Protein AF-L8JM20-F1 (afdb_monomer_lite)

Secondary structure (DSSP, 8-state):
---HHHHHHHHHHHHHHHHHHHHHHHTTT--TTT--GGGG-S-HHHHHHHHHHHHHHHTT-HHHHHHHHHHHHHHHHHHHHHHTTTTTHHHHHS-HHHHHHHHHHHHHHHTTT--TTHHHHHHHHHHHHHHHHHHHHHHHTT--HHHHHHHHTTPPPEEEEETTEEEE---------HHHHHHHHHHHHHHHT-

pLDDT: mean 71.0, std 16.73, range [40.88, 94.56]

Structure (mmCIF, N/CA/C/O backbone):
data_AF-L8JM20-F1
#
_entry.id   AF-L8JM20-F1
#
loop_
_atom_site.group_PDB
_atom_site.id
_atom_site.type_symbol
_atom_site.label_atom_id
_atom_site.label_alt_id
_atom_site.label_comp_id
_atom_site.label_asym_id
_atom_site.label_entity_id
_atom_site.label_seq_id
_atom_site.pdbx_PDB_ins_code
_atom_site.Cartn_x
_atom_site.Cartn_y
_atom_site.Cartn_z
_atom_site.occupancy
_atom_site.B_iso_or_equiv
_atom_site.auth_seq_id
_atom_site.auth_comp_id
_atom_site.auth_asym_id
_atom_site.auth_atom_id
_atom_site.pdbx_PDB_model_num
ATOM 1 N N . MET A 1 1 ? -41.710 -22.523 18.323 1.00 46.91 1 MET A N 1
ATOM 2 C CA . MET A 1 1 ? -40.733 -22.138 17.275 1.00 46.91 1 MET A CA 1
ATOM 3 C C . MET A 1 1 ? -40.436 -20.655 17.485 1.00 46.91 1 MET A C 1
ATOM 5 O O . MET A 1 1 ? -41.392 -19.966 17.792 1.00 46.91 1 MET A O 1
ATOM 9 N N . PHE A 1 2 ? -39.179 -20.203 17.373 1.00 48.25 2 PHE A N 1
ATOM 10 C CA . PHE A 1 2 ? -38.624 -18.876 17.755 1.00 48.25 2 PHE A CA 1
ATOM 11 C C . PHE A 1 2 ? -38.040 -18.773 19.183 1.00 48.25 2 PHE A C 1
ATOM 13 O O . PHE A 1 2 ? -38.709 -18.339 20.108 1.00 48.25 2 PHE A O 1
ATOM 20 N N . SER A 1 3 ? -36.757 -19.131 19.336 1.00 52.72 3 SER A N 1
ATOM 21 C CA . SER A 1 3 ? -35.898 -18.676 20.459 1.00 52.72 3 SER A CA 1
ATOM 22 C C . SER A 1 3 ? -34.433 -18.465 20.052 1.00 52.72 3 SER A C 1
ATOM 24 O O . SER A 1 3 ? -33.696 -17.751 20.708 1.00 52.72 3 SER A O 1
ATOM 26 N N . THR A 1 4 ? -33.984 -19.000 18.917 1.00 55.97 4 THR A N 1
ATOM 27 C CA . THR A 1 4 ? -32.555 -19.023 18.566 1.00 55.97 4 THR A CA 1
ATOM 28 C C . THR A 1 4 ? -31.945 -17.660 18.211 1.00 55.97 4 THR A C 1
ATOM 30 O O . THR A 1 4 ? -30.758 -17.453 18.432 1.00 55.97 4 THR A O 1
ATOM 33 N N . LYS A 1 5 ? -32.715 -16.697 17.680 1.00 52.41 5 LYS A N 1
ATOM 34 C CA . LYS A 1 5 ? -32.178 -15.367 17.303 1.00 52.41 5 LYS A CA 1
ATOM 35 C C . LYS A 1 5 ? -31.892 -14.458 18.504 1.00 52.41 5 LYS A C 1
ATOM 37 O O . LYS A 1 5 ? -30.944 -13.680 18.452 1.00 52.41 5 LYS A O 1
ATOM 42 N N . ILE A 1 6 ? -32.712 -14.547 19.552 1.00 58.69 6 ILE A N 1
ATOM 43 C CA . ILE A 1 6 ? -32.559 -13.746 20.776 1.00 58.69 6 ILE A CA 1
ATOM 44 C C . ILE A 1 6 ? -31.352 -14.261 21.571 1.00 58.69 6 ILE A C 1
ATOM 46 O O . ILE A 1 6 ? -30.537 -13.459 22.020 1.00 58.69 6 ILE A O 1
ATOM 50 N N . ASP A 1 7 ? -31.167 -15.583 21.617 1.00 67.56 7 ASP A N 1
ATOM 51 C CA . ASP A 1 7 ? -30.016 -16.212 22.272 1.00 67.56 7 ASP A CA 1
ATOM 52 C C . ASP A 1 7 ? -28.680 -15.848 21.603 1.00 67.56 7 ASP A C 1
ATOM 54 O O . ASP A 1 7 ? -27.704 -15.563 22.292 1.00 67.56 7 ASP A O 1
ATOM 58 N N . ILE A 1 8 ? -28.629 -15.767 20.265 1.00 69.25 8 ILE A N 1
ATOM 59 C CA . ILE A 1 8 ? -27.405 -15.368 19.544 1.00 69.25 8 ILE A CA 1
ATOM 60 C C . ILE A 1 8 ? -27.045 -13.904 19.826 1.00 69.25 8 ILE A C 1
ATOM 62 O O . ILE A 1 8 ? -25.878 -13.598 20.054 1.00 69.25 8 ILE A O 1
ATOM 66 N N . LEU A 1 9 ? -28.021 -12.991 19.834 1.00 70.12 9 LEU A N 1
ATOM 67 C CA . LEU A 1 9 ? -27.762 -11.577 20.132 1.00 70.12 9 LEU A CA 1
ATOM 68 C C . LEU A 1 9 ? -27.315 -11.375 21.585 1.00 70.12 9 LEU A C 1
ATOM 70 O O . LEU A 1 9 ? -26.388 -10.602 21.832 1.00 70.12 9 LEU A O 1
ATOM 74 N N . GLY A 1 10 ? -27.920 -12.107 22.525 1.00 75.00 10 GLY A N 1
ATOM 75 C CA . GLY A 1 10 ? -27.492 -12.129 23.924 1.00 75.00 10 GLY A CA 1
ATOM 76 C C . GLY A 1 10 ? -26.063 -12.648 24.084 1.00 75.00 10 GLY A C 1
ATOM 77 O O . GLY A 1 10 ? -25.256 -12.025 24.773 1.00 75.00 10 GLY A O 1
ATOM 78 N N . LEU A 1 11 ? -25.713 -13.724 23.373 1.00 73.38 11 LEU A N 1
ATOM 79 C CA . LEU A 1 11 ? -24.362 -14.284 23.363 1.00 73.38 11 LEU A CA 1
ATOM 80 C C . LEU A 1 11 ? -23.340 -13.305 22.764 1.00 73.38 11 LEU A C 1
ATOM 82 O O . LEU A 1 11 ? -22.291 -13.079 23.358 1.00 73.38 11 LEU A O 1
ATOM 86 N N . VAL A 1 12 ? -23.650 -12.681 21.623 1.00 75.25 12 VAL A N 1
ATOM 87 C CA . VAL A 1 12 ? -22.776 -11.681 20.981 1.00 75.25 12 VAL A CA 1
ATOM 88 C C . VAL A 1 12 ? -22.567 -10.477 21.897 1.00 75.25 12 VAL A C 1
ATOM 90 O O . VAL A 1 12 ? -21.439 -10.010 22.041 1.00 75.25 12 VAL A O 1
ATOM 93 N N . SER A 1 13 ? -23.623 -9.999 22.558 1.00 75.06 13 SER A N 1
ATOM 94 C CA . SER A 1 13 ? -23.518 -8.905 23.526 1.00 75.06 13 SER A CA 1
ATOM 95 C C . SER A 1 13 ? -22.688 -9.299 24.750 1.00 75.06 13 SER A C 1
ATOM 97 O O . SER A 1 13 ? -21.881 -8.497 25.217 1.00 75.06 13 SER A O 1
ATOM 99 N N . GLY A 1 14 ? -22.842 -10.529 25.249 1.00 76.12 14 GLY A N 1
ATOM 100 C CA . GLY A 1 14 ? -22.069 -11.059 26.374 1.00 76.12 14 GLY A CA 1
ATOM 101 C C . GLY A 1 14 ? -20.586 -11.231 26.046 1.00 76.12 14 GLY A C 1
ATOM 102 O O . GLY A 1 14 ? -19.735 -10.783 26.809 1.00 76.12 14 GLY A O 1
ATOM 103 N N . ILE A 1 15 ? -20.266 -11.795 24.877 1.00 76.56 15 ILE A N 1
ATOM 104 C CA . ILE A 1 15 ? -18.888 -11.938 24.381 1.00 76.56 15 ILE A CA 1
ATOM 105 C C . ILE A 1 15 ? -18.249 -10.563 24.180 1.00 76.56 15 ILE A C 1
ATOM 107 O O . ILE A 1 15 ? -17.107 -10.350 24.582 1.00 76.56 15 ILE A O 1
ATOM 111 N N . LYS A 1 16 ? -18.988 -9.611 23.599 1.00 76.62 16 LYS A N 1
ATOM 112 C CA . LYS A 1 16 ? -18.505 -8.243 23.392 1.00 76.62 16 LYS A CA 1
ATOM 113 C C . LYS A 1 16 ? -18.249 -7.532 24.722 1.00 76.62 16 LYS A C 1
ATOM 115 O O . LYS A 1 16 ? -17.216 -6.889 24.866 1.00 76.62 16 LYS A O 1
ATOM 120 N N . GLY A 1 17 ? -19.147 -7.686 25.697 1.00 73.75 17 GLY A N 1
ATOM 121 C CA . GLY A 1 17 ? -18.971 -7.151 27.048 1.00 73.75 17 GLY A CA 1
ATOM 122 C C . GLY A 1 17 ? -17.770 -7.760 27.772 1.00 73.75 17 GLY A C 1
ATOM 123 O O . GLY A 1 17 ? -16.995 -7.030 28.381 1.00 73.75 17 GLY A O 1
ATOM 124 N N . PHE A 1 18 ? -17.569 -9.075 27.646 1.00 77.00 18 PHE A N 1
ATOM 125 C CA . PHE A 1 18 ? -16.407 -9.766 28.203 1.00 77.00 18 PHE A CA 1
ATOM 126 C C . PHE A 1 18 ? -15.096 -9.247 27.597 1.00 77.00 18 PHE A C 1
ATOM 128 O O . PHE A 1 18 ? -14.193 -8.860 28.332 1.00 77.00 18 PHE A O 1
ATOM 135 N N . TYR A 1 19 ? -15.006 -9.172 26.267 1.00 71.94 19 TYR A N 1
ATOM 136 C CA . TYR A 1 19 ? -13.815 -8.649 25.592 1.00 71.94 19 TYR A CA 1
ATOM 137 C C . TYR A 1 19 ? -13.508 -7.211 26.023 1.00 71.94 19 TYR A C 1
ATOM 139 O O . TYR A 1 19 ? -12.430 -6.943 26.545 1.00 71.94 19 TYR A O 1
ATOM 147 N N . LEU A 1 20 ? -14.489 -6.312 25.903 1.00 69.88 20 LEU A N 1
ATOM 148 C CA . LEU A 1 20 ? -14.302 -4.896 26.222 1.00 69.88 20 LEU A CA 1
ATOM 149 C C . LEU A 1 20 ? -13.924 -4.653 27.686 1.00 69.88 20 LEU A C 1
ATOM 151 O O . LEU A 1 20 ? -13.205 -3.701 27.972 1.00 69.88 20 LEU A O 1
ATOM 155 N N . HIS A 1 21 ? -14.413 -5.480 28.613 1.00 70.12 21 HIS A N 1
ATOM 156 C CA . HIS A 1 21 ? -14.155 -5.277 30.032 1.00 70.12 21 HIS A CA 1
ATOM 157 C C . HIS A 1 21 ? -12.827 -5.879 30.491 1.00 70.12 21 HIS A C 1
ATOM 159 O O . HIS A 1 21 ? -12.107 -5.242 31.256 1.00 70.12 21 HIS A O 1
ATOM 165 N N . TYR A 1 22 ? -12.498 -7.092 30.046 1.00 71.19 22 TYR A N 1
ATOM 166 C CA . TYR A 1 22 ? -11.361 -7.829 30.594 1.00 71.19 22 TYR A CA 1
ATOM 167 C C . TYR A 1 22 ? -10.063 -7.593 29.831 1.00 71.19 22 TYR A C 1
ATOM 169 O O . TYR A 1 22 ? -8.995 -7.622 30.435 1.00 71.19 22 TYR A O 1
ATOM 177 N N . THR A 1 23 ? -10.099 -7.325 28.530 1.00 64.31 23 THR A N 1
ATOM 178 C CA . THR A 1 23 ? -8.852 -7.130 27.787 1.00 64.31 23 THR A CA 1
ATOM 179 C C . THR A 1 23 ? -8.036 -5.909 28.248 1.00 64.31 23 THR A C 1
ATOM 181 O O . THR A 1 23 ? -6.828 -6.081 28.385 1.00 64.31 23 THR A O 1
ATOM 184 N N . PRO A 1 24 ? -8.614 -4.741 28.605 1.00 65.12 24 PRO A N 1
ATOM 185 C CA . PRO A 1 24 ? -7.835 -3.632 29.175 1.00 65.12 24 PRO A CA 1
ATOM 186 C C . PRO A 1 24 ? -7.177 -3.975 30.520 1.00 65.12 24 PRO A C 1
ATOM 188 O O . PRO A 1 24 ? -6.119 -3.441 30.845 1.00 65.12 24 PRO A O 1
ATOM 191 N N . ILE A 1 25 ? -7.797 -4.879 31.292 1.00 69.88 25 ILE A N 1
ATOM 192 C CA . ILE A 1 25 ? -7.309 -5.341 32.601 1.00 69.88 25 ILE A CA 1
ATOM 193 C C . ILE A 1 25 ? -6.088 -6.258 32.434 1.00 69.88 25 ILE A C 1
ATOM 195 O O . ILE A 1 25 ? -5.171 -6.206 33.247 1.00 69.88 25 ILE A O 1
ATOM 199 N N . TYR A 1 26 ? -6.071 -7.098 31.394 1.00 64.44 26 TYR A N 1
ATOM 200 C CA . TYR A 1 26 ? -5.015 -8.095 31.180 1.00 64.44 26 TYR A CA 1
ATOM 201 C C . TYR A 1 26 ? -3.929 -7.672 30.178 1.00 64.44 26 TYR A C 1
ATOM 203 O O . TYR A 1 26 ? -2.843 -8.245 30.207 1.00 64.44 26 TYR A O 1
ATOM 211 N N . LEU A 1 27 ? -4.198 -6.699 29.302 1.00 61.69 27 LEU A N 1
ATOM 212 C CA . LEU A 1 27 ? -3.246 -6.174 28.312 1.00 61.69 27 LEU A CA 1
ATOM 213 C C . LEU A 1 27 ? -2.717 -4.770 28.664 1.00 61.69 27 LEU A C 1
ATOM 215 O O . LEU A 1 27 ? -2.339 -4.023 27.771 1.00 61.69 27 LEU A O 1
ATOM 219 N N . ASP A 1 28 ? -2.683 -4.425 29.953 1.00 56.12 28 ASP A N 1
ATOM 220 C CA . ASP A 1 28 ? -1.999 -3.245 30.509 1.00 56.12 28 ASP A CA 1
ATOM 221 C C . ASP A 1 28 ? -2.307 -1.930 29.757 1.00 56.12 28 ASP A C 1
ATOM 223 O O . ASP A 1 28 ? -1.457 -1.317 29.112 1.00 56.12 28 ASP A O 1
ATOM 227 N N . GLY A 1 29 ? -3.573 -1.498 29.813 1.00 51.94 29 GLY A N 1
ATOM 228 C CA . GLY A 1 29 ? -3.974 -0.170 29.326 1.00 51.94 29 GLY A CA 1
ATOM 229 C C . GLY A 1 29 ? -4.151 -0.039 27.810 1.00 51.94 29 GLY A C 1
ATOM 230 O O . GLY A 1 29 ? -4.306 1.076 27.318 1.00 51.94 29 GLY A O 1
ATOM 231 N N . LEU A 1 30 ? -4.170 -1.147 27.066 1.00 49.72 30 LEU A N 1
ATOM 232 C CA . LEU A 1 30 ? -4.579 -1.152 25.661 1.00 49.72 30 LEU A CA 1
ATOM 233 C C . LEU A 1 30 ? -6.078 -0.825 25.539 1.00 49.72 30 LEU A C 1
ATOM 235 O O . LEU A 1 30 ? -6.934 -1.683 25.769 1.00 49.72 30 LEU A O 1
ATOM 239 N N . ASP A 1 31 ? -6.399 0.417 25.161 1.00 54.34 31 ASP A N 1
ATOM 240 C CA . ASP A 1 31 ? -7.731 0.768 24.671 1.00 54.34 31 ASP A CA 1
ATOM 241 C C . ASP A 1 31 ? -7.959 0.001 23.360 1.00 54.34 31 ASP A C 1
ATOM 243 O O . ASP A 1 31 ? -7.167 0.061 22.420 1.00 54.34 31 ASP A O 1
ATOM 247 N N . HIS A 1 32 ? -9.036 -0.773 23.283 1.00 51.50 32 HIS A N 1
ATOM 248 C CA . HIS A 1 32 ? -9.370 -1.526 22.077 1.00 51.50 32 HIS A CA 1
ATOM 249 C C . HIS A 1 32 ? -9.597 -0.641 20.853 1.00 51.50 32 HIS A C 1
ATOM 251 O O . HIS A 1 32 ? -9.466 -1.123 19.728 1.00 51.50 32 HIS A O 1
ATOM 257 N N . ASN A 1 33 ? -9.930 0.633 21.065 1.00 53.59 33 ASN A N 1
ATOM 258 C CA . ASN A 1 33 ? -10.025 1.609 19.987 1.00 53.59 33 ASN A CA 1
ATOM 259 C C . ASN A 1 33 ? -8.646 2.038 19.452 1.00 53.59 33 ASN A C 1
ATOM 261 O O . ASN A 1 33 ? -8.573 2.523 18.322 1.00 53.59 33 ASN A O 1
ATOM 265 N N . ASP A 1 34 ? -7.569 1.810 20.212 1.00 51.78 34 ASP A N 1
ATOM 266 C CA . ASP A 1 34 ? -6.199 2.208 19.866 1.00 51.78 34 ASP A CA 1
ATOM 267 C C . ASP A 1 34 ? -5.399 1.120 19.140 1.00 51.78 34 ASP A C 1
ATOM 269 O O . ASP A 1 34 ? -4.349 1.415 18.567 1.00 51.78 34 ASP A O 1
ATOM 273 N N . ILE A 1 35 ? -5.881 -0.128 19.080 1.00 58.09 35 ILE A N 1
ATOM 274 C CA . ILE A 1 35 ? -5.194 -1.187 18.322 1.00 58.09 35 ILE A CA 1
ATOM 275 C C . ILE A 1 35 ? -5.537 -1.054 16.838 1.00 58.09 35 ILE A C 1
ATOM 277 O O . ILE A 1 35 ? -6.361 -1.782 16.280 1.00 58.09 35 ILE A O 1
ATOM 281 N N . SER A 1 36 ? -4.894 -0.100 16.168 1.00 70.44 36 SER A N 1
ATOM 282 C CA . SER A 1 36 ? -4.939 -0.018 14.715 1.00 70.44 36 SER A CA 1
ATOM 283 C C . SER A 1 36 ? -4.095 -1.149 14.131 1.00 70.44 36 SER A C 1
ATOM 285 O O . SER A 1 36 ? -2.930 -1.310 14.481 1.00 70.44 36 SER A O 1
ATOM 287 N N . LEU A 1 37 ? -4.631 -1.895 13.160 1.00 81.25 37 LEU A N 1
ATOM 288 C CA . LEU A 1 37 ? -3.847 -2.879 12.396 1.00 81.25 37 LEU A CA 1
ATOM 289 C C . LEU A 1 37 ? -2.574 -2.264 11.783 1.00 81.25 37 LEU A C 1
ATOM 291 O O . LEU A 1 37 ? -1.576 -2.950 11.597 1.00 81.25 37 LEU A O 1
ATOM 295 N N . VAL A 1 38 ? -2.584 -0.953 11.527 1.00 83.94 38 VAL A N 1
ATOM 296 C CA . VAL A 1 38 ? -1.419 -0.192 11.059 1.00 83.94 38 VAL A CA 1
ATOM 297 C C . VAL A 1 38 ? -0.241 -0.272 12.044 1.00 83.94 38 VAL A C 1
ATOM 299 O O . VAL A 1 38 ? 0.915 -0.267 11.623 1.00 83.94 38 VAL A O 1
ATOM 302 N N . ASP A 1 39 ? -0.495 -0.391 13.349 1.00 82.00 39 ASP A N 1
ATOM 303 C CA . ASP A 1 39 ? 0.554 -0.475 14.370 1.00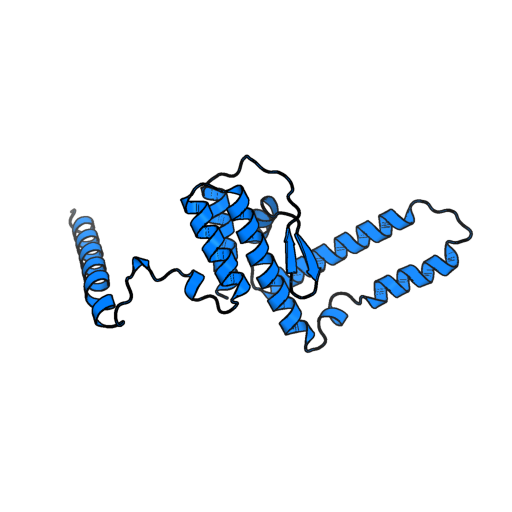 82.00 39 ASP A CA 1
ATOM 304 C C . ASP A 1 39 ? 1.337 -1.788 14.331 1.00 82.00 39 ASP A C 1
ATOM 306 O O . ASP A 1 39 ? 2.498 -1.810 14.749 1.00 82.00 39 ASP A O 1
ATOM 310 N N . LEU A 1 40 ? 0.760 -2.839 13.743 1.00 84.94 40 LEU A N 1
ATOM 311 C CA . LEU A 1 40 ? 1.398 -4.145 13.570 1.00 84.94 40 LEU A CA 1
ATOM 312 C C . LEU A 1 40 ? 2.406 -4.177 12.409 1.00 84.94 40 LEU A C 1
ATOM 314 O O . LEU A 1 40 ? 3.189 -5.116 12.299 1.00 84.94 40 LEU A O 1
ATOM 318 N N . ILE A 1 41 ? 2.420 -3.154 11.552 1.00 86.56 41 ILE A N 1
ATOM 319 C CA . ILE A 1 41 ? 3.319 -3.086 10.394 1.00 86.56 41 ILE A CA 1
ATOM 320 C C . ILE A 1 41 ? 4.768 -2.908 10.865 1.00 86.56 41 ILE A C 1
ATOM 322 O O . ILE A 1 41 ? 5.072 -2.017 11.657 1.00 86.56 41 ILE A O 1
ATOM 326 N N . VAL A 1 42 ? 5.696 -3.723 10.362 1.00 85.38 42 VAL A N 1
ATOM 327 C CA . VAL A 1 42 ? 7.116 -3.644 10.756 1.00 85.38 42 VAL A CA 1
ATOM 328 C C . VAL A 1 42 ? 7.815 -2.452 10.097 1.00 85.38 42 VAL A C 1
ATOM 330 O O . VAL A 1 42 ? 8.544 -1.711 10.758 1.00 85.38 42 VAL A O 1
ATOM 333 N N . SER A 1 43 ? 7.569 -2.231 8.801 1.00 85.19 43 SER A N 1
ATOM 334 C CA . SER A 1 43 ? 8.194 -1.144 8.042 1.00 85.19 43 SER A CA 1
ATOM 335 C C . SER A 1 43 ? 7.671 0.218 8.511 1.00 85.19 43 SER A C 1
ATOM 337 O O . SER A 1 43 ? 6.515 0.585 8.286 1.00 85.19 43 SER A O 1
ATOM 339 N N . LYS A 1 44 ? 8.541 0.986 9.180 1.00 88.31 44 LYS A N 1
ATOM 340 C CA . LYS A 1 44 ? 8.250 2.337 9.681 1.00 88.31 44 LYS A CA 1
ATOM 341 C C . LYS A 1 44 ? 7.706 3.294 8.600 1.00 88.31 44 LYS A C 1
ATOM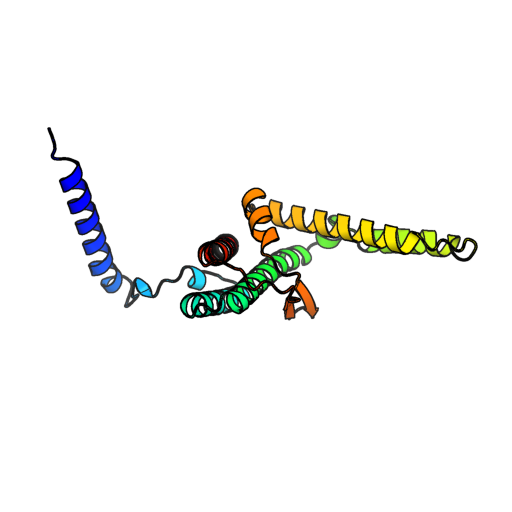 343 O O . LYS A 1 44 ? 6.660 3.886 8.860 1.00 88.31 44 LYS A O 1
ATOM 348 N N . PRO A 1 45 ? 8.308 3.424 7.398 1.00 88.81 45 PRO A N 1
ATOM 349 C CA . PRO A 1 45 ? 7.778 4.330 6.373 1.00 88.81 45 PRO A CA 1
ATOM 350 C C . PRO A 1 45 ? 6.397 3.904 5.849 1.00 88.81 45 PRO A C 1
ATOM 352 O O . PRO A 1 45 ? 5.554 4.758 5.559 1.00 88.81 45 PRO A O 1
ATOM 355 N N . VAL A 1 46 ? 6.122 2.595 5.782 1.00 91.12 46 VAL A N 1
ATOM 356 C CA . VAL A 1 46 ? 4.793 2.063 5.428 1.00 91.12 46 VAL A CA 1
ATOM 357 C C . VAL A 1 46 ? 3.775 2.408 6.517 1.00 91.12 46 VAL A C 1
ATOM 359 O O . VAL A 1 46 ? 2.704 2.934 6.213 1.00 91.12 46 VAL A O 1
ATOM 362 N N . LYS A 1 47 ? 4.128 2.171 7.788 1.00 92.38 47 LYS A N 1
ATOM 363 C CA . LYS A 1 47 ? 3.291 2.483 8.956 1.00 92.38 47 LYS A CA 1
ATOM 364 C C . LYS A 1 47 ? 2.917 3.959 9.007 1.00 92.38 47 LYS A C 1
ATOM 366 O O . LYS A 1 47 ? 1.738 4.281 9.110 1.00 92.38 47 LYS A O 1
ATOM 371 N N . GLU A 1 48 ? 3.902 4.849 8.923 1.00 92.56 48 GLU A N 1
ATOM 372 C CA . GLU A 1 48 ? 3.687 6.299 8.972 1.00 92.56 48 GLU A CA 1
ATOM 373 C C . GLU A 1 48 ? 2.790 6.767 7.822 1.00 92.56 48 GLU A C 1
ATOM 375 O O . GLU A 1 48 ? 1.829 7.502 8.045 1.00 92.56 48 GLU A O 1
ATOM 380 N N . SER A 1 49 ? 3.035 6.263 6.609 1.00 93.12 49 SER A N 1
ATOM 381 C CA . SER A 1 49 ? 2.215 6.591 5.441 1.00 93.12 49 SER A CA 1
ATOM 382 C C . SER A 1 49 ? 0.759 6.147 5.615 1.00 93.12 49 SER A C 1
ATOM 384 O O . SER A 1 49 ? -0.151 6.928 5.345 1.00 93.12 49 SER A O 1
ATOM 386 N N . LEU A 1 50 ? 0.510 4.931 6.115 1.00 94.44 50 LEU A N 1
ATOM 387 C CA . LEU A 1 50 ? -0.853 4.443 6.350 1.00 94.44 50 LEU A CA 1
ATOM 388 C C . LEU A 1 50 ? -1.541 5.131 7.536 1.00 94.44 50 LEU A C 1
ATOM 390 O O . LEU A 1 50 ? -2.747 5.362 7.473 1.00 94.44 50 LEU A O 1
ATOM 394 N N . LYS A 1 51 ? -0.813 5.529 8.588 1.00 93.62 51 LYS A N 1
ATOM 395 C CA . LYS A 1 51 ? -1.394 6.355 9.662 1.00 93.62 51 LYS A CA 1
ATOM 396 C C . LYS A 1 51 ? -1.893 7.688 9.116 1.00 93.62 51 LYS A C 1
ATOM 398 O O . LYS A 1 51 ? -3.069 8.003 9.283 1.00 93.62 51 LYS A O 1
ATOM 403 N N . SER A 1 52 ? -1.047 8.404 8.373 1.00 93.12 52 SER A N 1
ATOM 404 C CA . SER A 1 52 ? -1.449 9.656 7.726 1.00 93.12 52 SER A CA 1
ATOM 405 C C . SER A 1 52 ? -2.602 9.453 6.742 1.00 93.12 52 SER A C 1
ATOM 407 O O . SER A 1 52 ? -3.509 10.275 6.685 1.00 93.12 52 SER A O 1
ATOM 409 N N . ALA A 1 53 ? -2.610 8.354 5.980 1.00 93.94 53 ALA A N 1
ATOM 410 C CA . ALA A 1 53 ? -3.723 8.046 5.085 1.00 93.94 53 ALA A CA 1
ATOM 411 C C . ALA A 1 53 ? -5.053 7.919 5.840 1.00 93.94 53 ALA A C 1
ATOM 413 O O . ALA A 1 53 ? -6.055 8.460 5.381 1.00 93.94 53 ALA A O 1
ATOM 414 N N . LYS A 1 54 ? -5.060 7.240 6.995 1.00 93.00 54 LYS A N 1
ATOM 415 C CA . LYS A 1 54 ? -6.254 7.045 7.830 1.00 93.00 54 LYS A CA 1
ATOM 416 C C . LYS A 1 54 ? -6.771 8.360 8.416 1.00 93.00 54 LYS A C 1
ATOM 418 O O . LYS A 1 54 ? -7.975 8.595 8.409 1.00 93.00 54 LYS A O 1
ATOM 423 N N . GLU A 1 55 ? -5.876 9.234 8.868 1.00 93.50 55 GLU A N 1
ATOM 424 C CA . GLU A 1 55 ? -6.234 10.584 9.326 1.00 93.50 55 GLU A CA 1
ATOM 425 C C . GLU A 1 55 ? -6.902 11.398 8.208 1.00 93.50 55 GLU A C 1
ATOM 427 O O . GLU A 1 55 ? -7.952 12.000 8.427 1.00 93.50 55 GLU A O 1
ATOM 432 N N . LEU A 1 56 ? -6.351 11.336 6.992 1.00 93.62 56 LEU A N 1
ATOM 433 C CA . LEU A 1 56 ? -6.888 12.030 5.818 1.00 93.62 56 LEU A CA 1
ATOM 434 C C . LEU A 1 56 ? -8.243 11.463 5.360 1.00 93.62 56 LEU A C 1
ATOM 436 O O . LEU A 1 56 ? -9.107 12.223 4.931 1.00 93.62 56 LEU A O 1
ATOM 440 N N . ILE A 1 57 ? -8.477 10.150 5.500 1.00 92.12 57 ILE A N 1
ATOM 441 C CA . ILE A 1 57 ? -9.804 9.542 5.266 1.00 92.12 57 ILE A CA 1
ATOM 442 C C . ILE A 1 57 ? -10.827 10.132 6.232 1.00 92.12 57 ILE A C 1
ATOM 444 O O . ILE A 1 57 ? -11.908 10.541 5.810 1.00 92.12 57 ILE A O 1
ATOM 448 N N . ASN A 1 58 ? -10.474 10.219 7.517 1.00 91.25 58 ASN A N 1
ATOM 449 C CA . ASN A 1 58 ? -11.364 10.744 8.550 1.00 91.25 58 ASN A CA 1
ATOM 450 C C . ASN A 1 58 ? -11.699 12.227 8.327 1.00 91.25 58 ASN A C 1
ATOM 452 O O . ASN A 1 58 ? -12.812 12.652 8.626 1.00 91.25 58 ASN A O 1
ATOM 456 N N . SER A 1 59 ? -10.768 13.007 7.767 1.00 93.25 59 SER A N 1
ATOM 457 C CA . SER A 1 59 ? -10.999 14.404 7.382 1.00 93.25 59 SER A CA 1
ATOM 458 C C . SER A 1 59 ? -11.603 14.579 5.983 1.00 93.25 59 SER A C 1
ATOM 460 O O . SER A 1 59 ? -11.707 15.709 5.514 1.00 93.25 59 SER A O 1
ATOM 462 N N . SER A 1 60 ? -12.004 13.493 5.308 1.00 91.88 60 SER A N 1
ATOM 463 C CA . SER A 1 60 ? -12.531 13.493 3.929 1.00 91.88 60 SER A CA 1
ATOM 464 C C . SER A 1 60 ? -11.577 14.067 2.870 1.00 91.88 60 SER A C 1
ATOM 466 O O . SER A 1 60 ? -12.004 14.479 1.793 1.00 91.88 60 SER A O 1
ATOM 468 N N . ASP A 1 61 ? -10.271 14.061 3.140 1.00 90.94 61 ASP A N 1
ATOM 469 C CA . ASP A 1 61 ? -9.231 14.425 2.177 1.00 90.94 61 ASP A CA 1
ATOM 470 C C . ASP A 1 61 ? -8.777 13.178 1.402 1.00 90.94 61 ASP A C 1
ATOM 472 O O . ASP A 1 61 ? -7.699 12.607 1.598 1.00 90.94 61 ASP A O 1
ATOM 476 N N . PHE A 1 62 ? -9.666 12.706 0.528 1.00 89.88 62 PHE A N 1
ATOM 477 C CA . PHE A 1 62 ? -9.488 11.462 -0.223 1.00 89.88 62 PHE A CA 1
ATOM 478 C C . PHE A 1 62 ? -8.302 11.502 -1.180 1.00 89.88 62 PHE A C 1
ATOM 480 O O . PHE A 1 62 ? -7.612 10.496 -1.351 1.00 89.88 62 PHE A O 1
ATOM 487 N N . LYS A 1 63 ? -8.017 12.670 -1.759 1.00 87.38 63 LYS A N 1
ATOM 488 C CA . LYS A 1 63 ? -6.895 12.850 -2.676 1.00 87.38 63 LYS A CA 1
ATOM 489 C C . LYS A 1 63 ? -5.564 12.641 -1.959 1.00 87.38 63 LYS A C 1
ATOM 491 O O . LYS A 1 63 ? -4.760 11.798 -2.368 1.00 87.38 63 LYS A O 1
ATOM 496 N N . ASN A 1 64 ? -5.337 13.367 -0.864 1.00 88.88 64 ASN A N 1
ATOM 497 C CA . ASN A 1 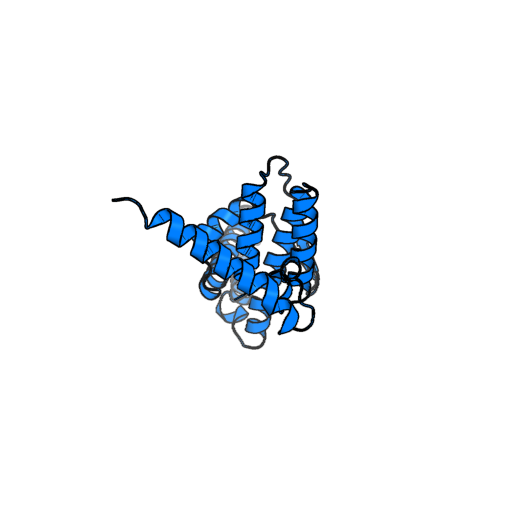64 ? -4.090 13.224 -0.119 1.00 88.88 64 ASN A CA 1
ATOM 498 C C . ASN A 1 64 ? -4.014 11.860 0.573 1.00 88.88 64 ASN A C 1
ATOM 500 O O . ASN A 1 64 ? -2.925 11.291 0.678 1.00 88.88 64 ASN A O 1
ATOM 504 N N . SER A 1 65 ? -5.152 11.288 0.979 1.00 91.75 65 SER A N 1
ATOM 505 C CA . SER A 1 65 ? -5.187 9.915 1.482 1.00 91.75 65 SER A CA 1
ATOM 506 C C . SER A 1 65 ? -4.693 8.917 0.433 1.00 91.75 65 SER A C 1
ATOM 508 O O . SER A 1 65 ? -3.762 8.155 0.701 1.00 91.75 65 SER A O 1
ATOM 510 N N . LEU A 1 66 ? -5.225 8.971 -0.793 1.00 90.44 66 LEU A N 1
ATOM 511 C CA . LEU A 1 66 ? -4.791 8.105 -1.887 1.00 90.44 66 LEU A CA 1
ATOM 512 C C . LEU A 1 66 ? -3.296 8.267 -2.174 1.00 90.44 66 LEU A C 1
ATOM 514 O O . LEU A 1 66 ? -2.600 7.276 -2.399 1.00 90.44 66 LEU A O 1
ATOM 518 N N . HIS A 1 67 ? -2.775 9.493 -2.122 1.00 89.19 67 HIS A N 1
ATOM 519 C CA . HIS A 1 67 ? -1.344 9.748 -2.266 1.00 89.19 67 HIS A CA 1
ATOM 520 C C . HIS A 1 67 ? -0.521 9.016 -1.191 1.00 89.19 67 HIS A C 1
ATOM 522 O O . HIS A 1 67 ? 0.445 8.320 -1.513 1.00 89.19 67 HIS A O 1
ATOM 528 N N . LYS A 1 68 ? -0.929 9.100 0.082 1.00 92.06 68 LYS A N 1
ATOM 529 C CA . LYS A 1 68 ? -0.284 8.383 1.194 1.00 92.06 68 LYS A CA 1
ATOM 530 C C . LYS A 1 68 ? -0.403 6.858 1.071 1.00 92.06 68 LYS A C 1
ATOM 532 O O . LYS A 1 68 ? 0.569 6.155 1.342 1.00 92.06 68 LYS A O 1
ATOM 537 N N . ILE A 1 69 ? -1.534 6.344 0.588 1.00 92.81 69 ILE A N 1
ATOM 538 C CA . ILE A 1 69 ? -1.728 4.910 0.303 1.00 92.81 69 ILE A CA 1
ATOM 539 C C . ILE A 1 69 ? -0.773 4.441 -0.808 1.00 92.81 69 ILE A C 1
ATOM 541 O O . ILE A 1 69 ? -0.134 3.396 -0.687 1.00 92.81 69 ILE A O 1
ATOM 545 N N . ASN A 1 70 ? -0.621 5.228 -1.877 1.00 89.62 70 ASN A N 1
ATOM 546 C CA . ASN A 1 70 ? 0.308 4.925 -2.969 1.00 89.62 70 ASN A CA 1
ATOM 547 C C . ASN A 1 70 ? 1.772 4.951 -2.514 1.00 89.62 70 ASN A C 1
ATOM 549 O O . ASN A 1 70 ? 2.552 4.094 -2.933 1.00 89.62 70 ASN A O 1
ATOM 553 N N . LEU A 1 71 ? 2.139 5.892 -1.638 1.00 88.94 71 LEU A N 1
ATOM 554 C CA . LEU A 1 71 ? 3.462 5.932 -1.011 1.00 88.94 71 LEU A CA 1
ATOM 555 C C . LEU A 1 71 ? 3.731 4.661 -0.200 1.00 88.94 71 LEU A C 1
ATOM 557 O O . LEU A 1 71 ? 4.759 4.019 -0.405 1.00 88.94 71 LEU A O 1
ATOM 561 N N . ALA A 1 72 ? 2.786 4.255 0.653 1.00 91.38 72 ALA A N 1
ATOM 562 C CA . ALA A 1 72 ? 2.890 3.021 1.429 1.00 91.38 72 ALA A CA 1
ATOM 563 C C . ALA A 1 72 ? 3.098 1.795 0.527 1.00 91.38 72 ALA A C 1
ATOM 565 O O . ALA A 1 72 ? 4.006 1.000 0.762 1.00 91.38 72 ALA A O 1
ATOM 566 N N . PHE A 1 73 ? 2.318 1.676 -0.551 1.00 89.62 73 PHE A N 1
ATOM 567 C CA . PHE A 1 73 ? 2.485 0.598 -1.524 1.00 89.62 73 PHE A CA 1
ATOM 568 C C . PHE A 1 73 ? 3.858 0.632 -2.212 1.00 89.62 73 PHE A C 1
ATOM 570 O O . PHE A 1 73 ? 4.492 -0.407 -2.388 1.00 89.62 73 PHE A O 1
ATOM 577 N N . GLY A 1 74 ? 4.348 1.824 -2.564 1.00 84.75 74 GLY A N 1
ATOM 578 C CA . GLY A 1 74 ? 5.688 2.018 -3.118 1.00 84.75 74 GLY A CA 1
ATOM 579 C C . GLY A 1 74 ? 6.790 1.528 -2.178 1.00 84.75 74 GLY A C 1
ATOM 580 O O . GLY A 1 74 ? 7.693 0.820 -2.622 1.00 84.75 74 GLY A O 1
ATOM 581 N N . TYR A 1 75 ? 6.686 1.838 -0.883 1.00 86.38 75 TYR A N 1
ATOM 582 C CA . TYR A 1 75 ? 7.622 1.350 0.132 1.00 86.38 75 TYR A CA 1
ATOM 583 C C . TYR A 1 75 ? 7.582 -0.173 0.279 1.00 86.38 75 TYR A C 1
ATOM 585 O O . TYR A 1 75 ? 8.641 -0.788 0.274 1.00 86.38 75 TYR A O 1
ATOM 593 N N . ILE A 1 76 ? 6.399 -0.798 0.301 1.00 86.62 76 ILE A N 1
ATOM 594 C CA . ILE A 1 76 ? 6.264 -2.267 0.350 1.00 86.62 76 ILE A CA 1
ATOM 595 C C . ILE A 1 76 ? 6.974 -2.926 -0.838 1.00 86.62 76 ILE A C 1
ATOM 597 O O . ILE A 1 76 ? 7.742 -3.873 -0.669 1.00 86.62 76 ILE A O 1
ATOM 601 N N . LEU A 1 77 ? 6.733 -2.423 -2.054 1.00 82.00 77 LEU A N 1
ATOM 602 C CA . LEU A 1 77 ? 7.392 -2.948 -3.250 1.00 82.00 77 LEU A CA 1
ATOM 603 C C . LEU A 1 77 ? 8.908 -2.749 -3.182 1.00 82.00 77 LEU A C 1
ATOM 605 O O . LEU A 1 77 ? 9.661 -3.645 -3.566 1.00 82.00 77 LEU A O 1
ATOM 609 N N . ASN A 1 78 ? 9.359 -1.593 -2.693 1.00 77.50 78 ASN A N 1
ATOM 610 C CA . ASN A 1 78 ? 10.777 -1.318 -2.537 1.00 77.50 78 ASN A CA 1
ATOM 611 C C . ASN A 1 78 ? 11.418 -2.285 -1.541 1.00 77.50 78 ASN A C 1
ATOM 613 O O . ASN A 1 78 ? 12.351 -2.972 -1.941 1.00 77.50 78 ASN A O 1
ATOM 617 N N . ASP A 1 79 ? 10.874 -2.398 -0.327 1.00 77.06 79 ASP A N 1
ATOM 618 C CA . ASP A 1 79 ? 11.343 -3.297 0.735 1.00 77.06 79 ASP A CA 1
ATOM 619 C C . ASP A 1 79 ? 11.420 -4.745 0.227 1.00 77.06 79 ASP A C 1
ATOM 621 O O . ASP A 1 79 ? 12.417 -5.439 0.418 1.00 77.06 79 ASP A O 1
ATOM 625 N N . TYR A 1 80 ? 10.419 -5.185 -0.540 1.00 72.25 80 TYR A N 1
ATOM 626 C CA . TYR A 1 80 ? 10.438 -6.508 -1.156 1.00 72.25 80 TYR A CA 1
ATOM 627 C C . TYR A 1 80 ? 11.564 -6.683 -2.182 1.00 72.25 80 TYR A C 1
ATOM 629 O O . TYR A 1 80 ? 12.221 -7.727 -2.245 1.00 72.25 80 TYR A O 1
ATOM 637 N N . THR A 1 81 ? 11.790 -5.669 -3.018 1.00 65.94 81 THR A N 1
ATOM 638 C CA . THR A 1 81 ? 12.853 -5.726 -4.023 1.00 65.94 81 THR A CA 1
ATOM 639 C C . THR A 1 81 ? 14.246 -5.548 -3.428 1.00 65.94 81 THR A C 1
ATOM 641 O O . THR A 1 81 ? 15.170 -6.145 -3.967 1.00 65.94 81 THR A O 1
ATOM 644 N N . THR A 1 82 ? 14.415 -4.795 -2.335 1.00 60.91 82 THR A N 1
ATOM 645 C CA . THR A 1 82 ? 15.713 -4.574 -1.678 1.00 60.91 82 THR A CA 1
ATOM 646 C C . THR A 1 82 ? 16.156 -5.791 -0.870 1.00 60.91 82 THR A C 1
ATOM 648 O O . THR A 1 82 ? 17.304 -6.218 -0.998 1.00 60.91 82 THR A O 1
ATOM 651 N N . ILE A 1 83 ? 15.234 -6.436 -0.144 1.00 54.50 83 ILE A N 1
ATOM 652 C CA . ILE A 1 83 ? 15.492 -7.703 0.568 1.00 54.50 83 ILE A CA 1
ATOM 653 C C . ILE A 1 83 ? 15.922 -8.808 -0.414 1.00 54.50 83 ILE A C 1
ATOM 655 O O . ILE A 1 83 ? 16.762 -9.643 -0.091 1.00 54.50 83 ILE A O 1
ATOM 659 N N . LYS A 1 84 ? 15.406 -8.789 -1.651 1.00 50.62 84 LYS A N 1
ATOM 660 C CA . LYS A 1 84 ? 15.802 -9.727 -2.715 1.00 50.62 84 LYS A CA 1
ATOM 661 C C . LYS A 1 84 ? 17.007 -9.276 -3.552 1.00 50.62 84 LYS A C 1
ATOM 663 O O . LYS A 1 84 ? 17.487 -10.055 -4.368 1.00 50.62 84 LYS A O 1
ATOM 668 N N . THR A 1 85 ? 17.518 -8.055 -3.388 1.00 45.28 85 THR A N 1
ATOM 669 C CA . THR A 1 85 ? 18.747 -7.612 -4.081 1.00 45.28 85 THR A CA 1
ATOM 670 C C . THR A 1 85 ? 20.030 -7.927 -3.336 1.00 45.28 85 THR A C 1
ATOM 672 O O . THR A 1 85 ? 21.080 -7.899 -3.966 1.00 45.28 85 THR A O 1
ATOM 675 N N . ASP A 1 86 ? 19.959 -8.277 -2.050 1.00 42.69 86 ASP A N 1
ATOM 676 C CA . ASP A 1 86 ? 21.148 -8.689 -1.291 1.00 42.69 86 ASP A CA 1
ATOM 677 C C . ASP A 1 86 ? 21.689 -10.059 -1.758 1.00 42.69 86 ASP A C 1
ATOM 679 O O . ASP A 1 86 ? 22.815 -10.444 -1.469 1.00 42.69 86 ASP A O 1
ATOM 683 N N . THR A 1 87 ? 20.916 -10.786 -2.575 1.00 42.25 87 THR A N 1
ATOM 684 C CA . THR A 1 87 ? 21.384 -11.935 -3.361 1.00 42.25 87 THR A CA 1
ATOM 685 C C . THR A 1 87 ? 20.660 -12.011 -4.714 1.00 42.25 87 THR A C 1
ATOM 687 O O . THR A 1 87 ? 19.538 -12.494 -4.821 1.00 42.25 87 THR A O 1
ATOM 690 N N . ASP A 1 88 ? 21.334 -11.583 -5.786 1.00 45.22 88 ASP A N 1
ATOM 691 C CA . ASP A 1 88 ? 21.282 -12.249 -7.106 1.00 45.22 88 ASP A CA 1
ATOM 692 C C . ASP A 1 88 ? 19.947 -12.209 -7.915 1.00 45.22 88 ASP A C 1
ATOM 694 O O . ASP A 1 88 ? 19.890 -12.696 -9.043 1.00 45.22 88 ASP A O 1
ATOM 698 N N . TYR A 1 89 ? 18.846 -11.629 -7.411 1.00 41.69 89 TYR A N 1
ATOM 699 C CA . TYR A 1 89 ? 17.526 -11.762 -8.067 1.00 41.69 89 TYR A CA 1
ATOM 700 C C . TYR A 1 89 ? 17.163 -10.668 -9.083 1.00 41.69 89 TYR A C 1
ATOM 702 O O . TYR A 1 89 ? 16.479 -10.967 -10.065 1.00 41.69 89 TYR A O 1
ATOM 710 N N . ARG A 1 90 ? 17.606 -9.411 -8.913 1.00 40.88 90 ARG A N 1
ATOM 711 C CA . ARG A 1 90 ? 17.300 -8.354 -9.907 1.00 40.88 90 ARG A CA 1
ATOM 712 C C . ARG A 1 90 ? 17.990 -8.605 -11.249 1.00 40.88 90 ARG A C 1
ATOM 714 O O . ARG A 1 90 ? 17.378 -8.353 -12.280 1.00 40.88 90 ARG A O 1
ATOM 721 N N . GLU A 1 91 ? 19.203 -9.157 -11.244 1.00 43.88 91 GLU A N 1
ATOM 722 C CA . GLU A 1 91 ? 19.905 -9.530 -12.480 1.00 43.88 91 GLU A CA 1
ATOM 723 C C . GLU A 1 91 ? 19.281 -10.750 -13.175 1.00 43.88 91 GLU A C 1
ATOM 725 O O . GLU A 1 91 ? 19.365 -10.862 -14.397 1.00 43.88 91 GLU A O 1
ATOM 730 N N . LYS A 1 92 ? 18.594 -11.624 -12.424 1.00 43.16 92 LYS A N 1
ATOM 731 C CA . LYS A 1 92 ? 17.942 -12.828 -12.962 1.00 43.16 92 LYS A CA 1
ATOM 732 C C . LYS A 1 92 ? 16.549 -12.590 -13.540 1.00 43.16 92 LYS A C 1
ATOM 734 O O . LYS A 1 92 ? 16.151 -13.327 -14.436 1.00 43.16 92 LYS A O 1
ATOM 739 N N . ILE A 1 93 ? 15.800 -11.598 -13.050 1.00 47.50 93 ILE A N 1
ATOM 740 C CA . ILE A 1 93 ? 14.424 -11.352 -13.523 1.00 47.50 93 ILE A CA 1
ATOM 741 C C . ILE A 1 93 ? 14.409 -10.438 -14.755 1.00 47.50 93 ILE A C 1
ATOM 743 O O . ILE A 1 93 ? 13.677 -10.709 -15.704 1.00 47.50 93 ILE A O 1
ATOM 747 N N . VAL A 1 94 ? 15.242 -9.393 -14.784 1.00 48.81 94 VAL A N 1
ATOM 748 C CA . VAL A 1 94 ? 15.474 -8.581 -15.986 1.00 48.81 94 VAL A CA 1
ATOM 749 C C . VAL A 1 94 ? 16.951 -8.217 -16.017 1.00 48.81 94 VAL A C 1
ATOM 751 O O . VAL A 1 94 ? 17.366 -7.322 -15.277 1.00 48.81 94 VAL A O 1
ATOM 754 N N . PRO A 1 95 ? 17.768 -8.860 -16.866 1.00 46.62 95 PRO A N 1
ATOM 755 C CA . PRO A 1 95 ? 19.155 -8.465 -16.994 1.00 46.62 95 PRO A CA 1
ATOM 756 C C . PRO A 1 95 ? 19.174 -7.034 -17.537 1.00 46.62 95 PRO A C 1
ATOM 758 O O . PRO A 1 95 ? 18.906 -6.787 -18.714 1.00 46.62 95 PRO A O 1
ATOM 761 N N . SER A 1 96 ? 19.506 -6.067 -16.685 1.00 49.06 96 SER A N 1
ATOM 762 C CA . SER A 1 96 ? 19.752 -4.672 -17.078 1.00 49.06 96 SER A CA 1
ATOM 763 C C . SER A 1 96 ? 20.811 -4.583 -18.192 1.00 49.06 96 SER A C 1
ATOM 765 O O . SER A 1 96 ? 20.793 -3.678 -19.031 1.00 49.06 96 SER A O 1
ATOM 767 N N . ASN A 1 97 ? 21.681 -5.593 -18.253 1.00 47.22 97 ASN A N 1
ATOM 768 C CA . ASN A 1 97 ? 22.694 -5.795 -19.277 1.00 47.22 97 ASN A CA 1
ATOM 769 C C . ASN A 1 97 ? 22.131 -6.270 -20.626 1.00 47.22 97 ASN A C 1
ATOM 771 O O . ASN A 1 97 ? 22.765 -6.014 -21.646 1.00 47.22 97 ASN A O 1
ATOM 775 N N . TRP A 1 98 ? 20.948 -6.895 -20.682 1.00 49.44 98 TRP A N 1
ATOM 776 C CA . TRP A 1 98 ? 20.353 -7.327 -21.953 1.00 49.44 98 TRP A CA 1
ATOM 777 C C . TRP A 1 98 ? 19.797 -6.146 -22.749 1.00 49.44 98 TRP A C 1
ATOM 779 O O . TRP A 1 98 ? 20.052 -6.043 -23.944 1.00 49.44 98 TRP A O 1
ATOM 789 N N . PHE A 1 99 ? 19.160 -5.182 -22.077 1.00 47.50 99 PHE A N 1
ATOM 790 C CA . PHE A 1 99 ? 18.766 -3.918 -22.707 1.00 47.50 99 PHE A CA 1
ATOM 791 C C . PHE A 1 99 ? 19.974 -3.117 -23.190 1.00 47.50 99 PHE A C 1
ATOM 793 O O . PHE A 1 99 ? 19.963 -2.623 -24.313 1.00 47.50 99 PHE A O 1
ATOM 800 N N . ARG A 1 100 ? 21.047 -3.029 -22.387 1.00 47.97 100 ARG A N 1
ATOM 801 C CA . ARG A 1 100 ? 22.295 -2.383 -22.829 1.00 47.97 100 ARG A CA 1
ATOM 802 C C . ARG A 1 100 ? 22.931 -3.117 -24.005 1.00 47.97 100 ARG A C 1
ATOM 804 O O . ARG A 1 100 ? 23.406 -2.451 -24.913 1.00 47.97 100 ARG A O 1
ATOM 811 N N . SER A 1 101 ? 22.908 -4.448 -24.015 1.00 51.62 101 SER A N 1
ATOM 812 C CA . SER A 1 101 ? 23.444 -5.275 -25.101 1.00 51.62 101 SER A CA 1
ATOM 813 C C . SER A 1 101 ? 22.635 -5.127 -26.394 1.00 51.62 101 SER A C 1
ATOM 815 O O . SER A 1 101 ? 23.225 -4.897 -27.446 1.00 51.62 101 SER A O 1
ATOM 817 N N . LEU A 1 102 ? 21.300 -5.141 -26.327 1.00 48.03 102 LEU A N 1
ATOM 818 C CA . LEU A 1 102 ? 20.427 -4.885 -27.477 1.00 48.03 102 LEU A CA 1
ATOM 819 C C . LEU A 1 102 ? 20.594 -3.449 -27.993 1.00 48.03 102 LEU A C 1
ATOM 821 O O . LEU A 1 102 ? 20.844 -3.250 -29.181 1.00 48.03 102 LEU A O 1
ATOM 825 N N . ALA A 1 103 ? 20.562 -2.453 -27.104 1.00 48.28 103 ALA A N 1
ATOM 826 C CA . ALA A 1 103 ? 20.760 -1.052 -27.468 1.00 48.28 103 ALA A CA 1
ATOM 827 C C . ALA A 1 103 ? 22.165 -0.782 -28.044 1.00 48.28 103 ALA A C 1
ATOM 829 O O . ALA A 1 103 ? 22.300 0.008 -28.977 1.00 48.28 103 ALA A O 1
ATOM 830 N N . GLN A 1 104 ? 23.214 -1.445 -27.539 1.00 50.81 104 GLN A N 1
ATOM 831 C CA . GLN A 1 104 ? 24.577 -1.338 -28.077 1.00 50.81 104 GLN A CA 1
ATOM 832 C C . GLN A 1 104 ? 24.738 -2.068 -29.413 1.00 50.81 104 GLN A C 1
ATOM 834 O O . GLN A 1 104 ? 25.316 -1.496 -30.334 1.00 50.81 104 GLN A O 1
ATOM 839 N N . SER A 1 105 ? 24.188 -3.279 -29.557 1.00 51.59 105 SER A N 1
ATOM 840 C CA . SER A 1 105 ? 24.265 -4.050 -30.807 1.00 51.59 105 SER A CA 1
A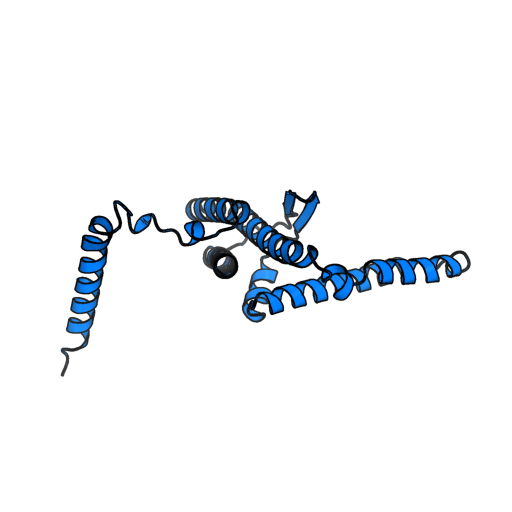TOM 841 C C . SER A 1 105 ? 23.607 -3.322 -31.986 1.00 51.59 105 SER A C 1
ATOM 843 O O . SER A 1 105 ? 24.096 -3.397 -33.111 1.00 51.59 105 SER A O 1
ATOM 845 N N . HIS A 1 106 ? 22.561 -2.533 -31.720 1.00 48.38 106 HIS A N 1
ATOM 846 C CA . HIS A 1 106 ? 21.842 -1.785 -32.749 1.00 48.38 106 HIS A CA 1
ATOM 847 C C . HIS A 1 106 ? 22.291 -0.327 -32.902 1.00 48.38 106 HIS A C 1
ATOM 849 O O . HIS A 1 106 ? 22.168 0.214 -33.999 1.00 48.38 106 HIS A O 1
ATOM 855 N N . ARG A 1 107 ? 22.901 0.301 -31.883 1.00 47.25 107 ARG A N 1
ATOM 856 C CA . ARG A 1 107 ? 23.609 1.586 -32.067 1.00 47.25 107 ARG A CA 1
ATOM 857 C C . ARG A 1 107 ? 24.769 1.465 -33.053 1.00 47.25 107 ARG A C 1
ATOM 859 O O . ARG A 1 107 ? 25.000 2.397 -33.808 1.00 47.25 107 ARG A O 1
ATOM 866 N N . MET A 1 108 ? 25.432 0.308 -33.122 1.00 46.31 108 MET A N 1
ATOM 867 C CA . MET A 1 108 ? 26.491 0.073 -34.115 1.00 46.31 108 MET A CA 1
ATOM 868 C C . MET A 1 108 ? 25.972 -0.197 -35.542 1.00 46.31 108 MET A C 1
ATOM 870 O O . MET A 1 108 ? 26.764 -0.173 -36.478 1.00 46.31 108 MET A O 1
ATOM 874 N N . GLN A 1 109 ? 24.663 -0.418 -35.739 1.00 46.34 109 GLN A N 1
ATOM 875 C CA . GLN A 1 109 ? 24.040 -0.576 -37.069 1.00 46.34 109 GLN A CA 1
ATOM 876 C C . GLN A 1 109 ? 23.155 0.615 -37.488 1.00 46.34 109 GLN A C 1
ATOM 878 O O . GLN A 1 109 ? 22.835 0.754 -38.667 1.00 46.34 109 GLN A O 1
ATOM 883 N N . GLY A 1 110 ? 22.749 1.472 -36.547 1.00 45.19 110 GLY A N 1
ATOM 884 C CA . GLY A 1 110 ? 21.738 2.514 -36.758 1.00 45.19 110 GLY A CA 1
ATOM 885 C C . GLY A 1 110 ? 22.242 3.841 -37.329 1.00 45.19 110 GLY A C 1
ATOM 886 O O . GLY A 1 110 ? 21.439 4.572 -37.913 1.00 45.19 110 GLY A O 1
ATOM 887 N N . ASP A 1 111 ? 23.541 4.138 -37.231 1.00 46.66 111 ASP A N 1
ATOM 888 C CA . ASP A 1 111 ? 24.091 5.425 -37.695 1.00 46.66 111 ASP A CA 1
ATOM 889 C C . ASP A 1 111 ? 24.044 5.595 -39.227 1.00 46.66 111 ASP A C 1
ATOM 891 O O . ASP A 1 111 ? 24.178 6.711 -39.722 1.00 46.66 111 ASP A O 1
ATOM 895 N N . ASN A 1 112 ? 23.743 4.530 -39.984 1.00 45.88 112 ASN A N 1
ATOM 896 C CA . ASN A 1 112 ? 23.585 4.585 -41.443 1.00 45.88 112 ASN A CA 1
ATOM 897 C C . ASN A 1 112 ? 22.132 4.566 -41.958 1.00 45.88 112 ASN A C 1
ATOM 899 O O . ASN A 1 112 ? 21.940 4.682 -43.167 1.00 45.88 112 ASN A O 1
ATOM 903 N N . LEU A 1 113 ? 21.101 4.410 -41.110 1.00 45.00 113 LEU A N 1
ATOM 904 C CA . LEU A 1 113 ? 19.737 4.127 -41.606 1.00 45.00 113 LEU A CA 1
ATOM 905 C C . LEU A 1 113 ? 18.593 4.995 -41.063 1.00 45.00 113 LEU A C 1
ATOM 907 O O . LEU A 1 113 ? 17.441 4.711 -41.373 1.00 45.00 113 LEU A O 1
ATOM 911 N N . GLY A 1 114 ? 18.848 6.070 -40.310 1.00 46.22 114 GLY A N 1
ATOM 912 C CA . GLY A 1 114 ? 17.838 7.124 -40.083 1.00 46.22 114 GLY A CA 1
ATOM 913 C C . GLY A 1 114 ? 16.472 6.654 -39.540 1.00 46.22 114 GLY A C 1
ATOM 914 O O . GLY A 1 114 ? 15.447 7.288 -39.805 1.00 46.22 114 GLY A O 1
ATOM 915 N N . ILE A 1 115 ? 16.419 5.543 -38.796 1.00 50.94 115 ILE A N 1
ATOM 916 C CA . ILE A 1 115 ? 15.159 4.907 -38.388 1.00 50.94 115 ILE A CA 1
ATOM 917 C C . ILE A 1 115 ? 14.580 5.635 -37.165 1.00 50.94 115 ILE A C 1
ATOM 919 O O . ILE A 1 115 ? 14.806 5.257 -36.017 1.00 50.94 115 ILE A O 1
ATOM 923 N N . ARG A 1 116 ? 13.758 6.662 -37.410 1.00 50.88 116 ARG A N 1
ATOM 924 C CA . ARG A 1 116 ? 12.964 7.402 -36.399 1.00 50.88 116 ARG A CA 1
ATOM 925 C C . ARG A 1 116 ? 11.930 6.553 -35.620 1.00 50.88 116 ARG A C 1
ATOM 927 O O . ARG A 1 116 ? 11.203 7.103 -34.801 1.00 50.88 116 ARG A O 1
ATOM 934 N N . GLY A 1 117 ? 11.860 5.235 -35.830 1.00 53.75 117 GLY A N 1
ATOM 935 C CA . GLY A 1 117 ? 10.912 4.321 -35.167 1.00 53.75 117 GLY A CA 1
ATOM 936 C C . GLY A 1 117 ? 11.470 3.519 -33.981 1.00 53.75 117 GLY A C 1
ATOM 937 O O . GLY A 1 117 ? 10.696 3.010 -33.174 1.00 53.75 117 GLY A O 1
ATOM 938 N N . PHE A 1 118 ? 12.795 3.422 -33.826 1.00 58.47 118 PHE A N 1
ATOM 939 C CA . PHE A 1 118 ? 13.398 2.484 -32.864 1.00 58.47 118 PHE A CA 1
ATOM 940 C C . PHE A 1 118 ? 13.277 2.934 -31.399 1.00 58.47 118 PHE A C 1
ATOM 942 O O . PHE A 1 118 ? 13.115 2.111 -30.502 1.00 58.47 118 PHE A O 1
ATOM 949 N N . GLY A 1 119 ? 13.264 4.248 -31.154 1.00 61.41 119 GLY A N 1
ATOM 950 C CA . GLY A 1 119 ? 13.062 4.792 -29.807 1.00 61.41 119 GLY A CA 1
ATOM 951 C C . GLY A 1 119 ? 11.673 4.495 -29.231 1.00 61.41 119 GLY A C 1
ATOM 952 O O . GLY A 1 119 ? 11.521 4.424 -28.014 1.00 61.41 119 GLY A O 1
ATOM 953 N N . ASN A 1 120 ? 10.662 4.289 -30.083 1.00 65.69 120 ASN A N 1
ATOM 954 C CA . ASN A 1 120 ? 9.329 3.879 -29.635 1.00 65.69 120 ASN A CA 1
ATOM 955 C C . ASN A 1 120 ? 9.303 2.387 -29.292 1.00 65.69 120 ASN A C 1
ATOM 957 O O . ASN A 1 120 ? 8.784 2.021 -28.243 1.00 65.69 120 ASN A O 1
ATOM 961 N N . PHE A 1 121 ? 9.955 1.552 -30.104 1.00 68.88 121 PHE A N 1
ATOM 962 C CA . PHE A 1 121 ? 10.098 0.120 -29.840 1.00 68.88 121 PHE A CA 1
ATOM 963 C C . PHE A 1 121 ? 10.849 -0.164 -28.527 1.00 68.88 121 PHE A C 1
ATOM 965 O O . PHE A 1 121 ? 10.386 -0.953 -27.708 1.00 68.88 121 PHE A O 1
ATOM 972 N N . GLU A 1 122 ? 11.963 0.530 -28.267 1.00 66.50 122 GLU A N 1
ATOM 973 C CA . GLU A 1 122 ? 12.709 0.390 -27.007 1.00 66.50 122 GLU A CA 1
ATOM 974 C C . GLU A 1 122 ? 11.858 0.794 -25.790 1.00 66.50 122 GLU A C 1
ATOM 976 O O . GLU A 1 122 ? 11.865 0.108 -24.765 1.00 66.50 122 GLU A O 1
ATOM 981 N N . LYS A 1 123 ? 11.071 1.872 -25.909 1.00 66.06 123 LYS A N 1
ATOM 982 C CA . LYS A 1 123 ? 10.137 2.307 -24.857 1.00 66.06 123 LYS A CA 1
ATOM 983 C C . LYS A 1 123 ? 9.029 1.284 -24.608 1.00 66.06 123 LYS A C 1
ATOM 985 O O . LYS A 1 123 ? 8.713 1.018 -23.450 1.00 66.06 123 LYS A O 1
ATOM 990 N N . GLU A 1 124 ? 8.441 0.718 -25.658 1.00 69.25 124 GLU A N 1
ATOM 991 C CA . GLU A 1 124 ? 7.387 -0.298 -25.549 1.00 69.25 124 GLU A CA 1
ATOM 992 C C . GLU A 1 124 ? 7.905 -1.603 -24.940 1.00 69.25 124 GLU A C 1
ATOM 994 O O . GLU A 1 124 ? 7.259 -2.170 -24.052 1.00 69.25 124 GLU A O 1
ATOM 999 N N . LEU A 1 125 ? 9.102 -2.040 -25.345 1.00 70.19 125 LEU A N 1
ATOM 1000 C CA . LEU A 1 125 ? 9.773 -3.185 -24.738 1.00 70.19 125 LEU A CA 1
ATOM 1001 C C . LEU A 1 125 ? 10.042 -2.934 -23.259 1.00 70.19 125 LEU A C 1
ATOM 1003 O O . LEU A 1 125 ? 9.637 -3.738 -22.422 1.00 70.19 125 LEU A O 1
ATOM 1007 N N . LYS A 1 126 ? 10.657 -1.798 -22.918 1.00 66.50 126 LYS A N 1
ATOM 1008 C CA . LYS A 1 126 ? 10.924 -1.441 -21.522 1.00 66.50 126 LYS A CA 1
ATOM 1009 C C . LYS A 1 126 ? 9.640 -1.445 -20.690 1.00 66.50 126 LYS A C 1
ATOM 1011 O O . LYS A 1 126 ? 9.594 -2.099 -19.655 1.00 66.50 126 LYS A O 1
ATOM 1016 N N . LYS A 1 127 ? 8.567 -0.820 -21.184 1.00 67.62 127 LYS A N 1
ATOM 1017 C CA . LYS A 1 127 ? 7.256 -0.802 -20.515 1.00 67.62 127 LYS A CA 1
ATOM 1018 C C . LYS A 1 127 ? 6.685 -2.211 -20.306 1.00 67.62 127 LYS A C 1
ATOM 1020 O O . LYS A 1 127 ? 6.093 -2.485 -19.260 1.00 67.62 127 LYS A O 1
ATOM 1025 N N . SER A 1 128 ? 6.868 -3.107 -21.274 1.00 70.31 128 SER A N 1
ATOM 1026 C CA . SER A 1 128 ? 6.420 -4.502 -21.181 1.00 70.31 128 SER A CA 1
ATOM 1027 C C . SER A 1 128 ? 7.200 -5.276 -20.116 1.00 70.31 128 SER A C 1
ATOM 1029 O O . SER A 1 128 ? 6.597 -5.970 -19.300 1.00 70.31 128 SER A O 1
ATOM 1031 N N . PHE A 1 129 ? 8.523 -5.102 -20.058 1.00 67.81 129 PHE A N 1
ATOM 1032 C CA . PHE A 1 129 ? 9.373 -5.723 -19.037 1.00 67.81 129 PHE A CA 1
ATOM 1033 C C . PHE A 1 129 ? 9.145 -5.155 -17.637 1.00 67.81 129 PHE A C 1
ATOM 1035 O O . PHE A 1 129 ? 9.109 -5.924 -16.676 1.00 67.81 129 PHE A O 1
ATOM 1042 N N . ASP A 1 130 ? 8.926 -3.847 -17.512 1.00 66.44 130 ASP A N 1
ATOM 1043 C CA . ASP A 1 130 ? 8.554 -3.217 -16.243 1.00 66.44 130 ASP A CA 1
ATOM 1044 C C . ASP A 1 130 ? 7.216 -3.787 -15.742 1.00 66.44 130 ASP A C 1
ATOM 1046 O O . ASP A 1 130 ? 7.087 -4.149 -14.572 1.00 66.44 130 ASP A O 1
ATOM 1050 N N . THR A 1 131 ? 6.246 -3.972 -16.647 1.00 69.50 131 THR A N 1
ATOM 1051 C CA . THR A 1 131 ? 4.951 -4.592 -16.325 1.00 69.50 131 THR A CA 1
ATOM 1052 C C . THR A 1 131 ? 5.116 -6.052 -15.898 1.00 69.50 131 THR A C 1
ATOM 1054 O O . THR A 1 131 ? 4.532 -6.461 -14.899 1.00 69.50 131 THR A O 1
ATOM 1057 N N . LEU A 1 132 ? 5.922 -6.848 -16.608 1.00 69.44 132 LEU A N 1
ATOM 1058 C CA . LEU A 1 132 ? 6.192 -8.244 -16.239 1.00 69.44 132 LEU A CA 1
ATOM 1059 C C . LEU A 1 132 ? 6.898 -8.353 -14.885 1.00 69.44 132 LEU A C 1
ATOM 1061 O O . LEU A 1 132 ? 6.516 -9.178 -14.059 1.00 69.44 132 LEU A O 1
ATOM 1065 N N . SER A 1 133 ? 7.891 -7.500 -14.637 1.00 67.62 133 SER A N 1
ATOM 1066 C CA . SER A 1 133 ? 8.619 -7.458 -13.364 1.00 67.62 133 SER A CA 1
ATOM 1067 C C . SER A 1 133 ? 7.686 -7.133 -12.207 1.00 67.62 133 SER A C 1
ATOM 1069 O O . SER A 1 133 ? 7.722 -7.790 -11.169 1.00 67.62 133 SER A O 1
ATOM 1071 N N . GLU A 1 134 ? 6.812 -6.150 -12.406 1.00 72.00 134 GLU A N 1
ATOM 1072 C CA . GLU A 1 134 ? 5.772 -5.797 -11.452 1.00 72.00 134 GLU A CA 1
ATOM 1073 C C . GLU A 1 134 ? 4.836 -6.985 -11.173 1.00 72.00 134 GLU A C 1
ATOM 1075 O O . GLU A 1 134 ? 4.611 -7.316 -10.010 1.00 72.00 134 GLU A O 1
ATOM 1080 N N . LEU A 1 135 ? 4.350 -7.679 -12.210 1.00 75.38 135 LEU A N 1
ATOM 1081 C CA . LEU A 1 135 ? 3.499 -8.864 -12.049 1.00 75.38 135 LEU A CA 1
ATOM 1082 C C . LEU A 1 135 ? 4.195 -9.976 -11.262 1.00 75.38 135 LEU A C 1
ATOM 1084 O O . LEU A 1 135 ? 3.588 -10.550 -10.364 1.00 75.38 135 LEU A O 1
ATOM 1088 N N . ILE A 1 136 ? 5.473 -10.238 -11.540 1.00 72.06 136 ILE A N 1
ATOM 1089 C CA . ILE A 1 136 ? 6.267 -11.233 -10.810 1.00 72.06 136 ILE A CA 1
ATOM 1090 C C . ILE A 1 136 ? 6.375 -10.861 -9.327 1.00 72.06 136 ILE A C 1
ATOM 1092 O O . ILE A 1 136 ? 6.216 -11.725 -8.464 1.00 72.06 136 ILE A O 1
ATOM 1096 N N . VAL A 1 137 ? 6.618 -9.586 -9.006 1.00 74.12 137 VAL A N 1
ATOM 1097 C CA . VAL A 1 137 ? 6.659 -9.111 -7.613 1.00 74.12 137 VAL A CA 1
ATOM 1098 C C . VAL A 1 137 ? 5.306 -9.312 -6.930 1.00 74.12 137 VAL A C 1
ATOM 1100 O O . VAL A 1 137 ? 5.255 -9.857 -5.831 1.00 74.12 137 VAL A O 1
ATOM 1103 N N . ILE A 1 138 ? 4.214 -8.950 -7.601 1.00 77.31 138 ILE A N 1
ATOM 1104 C CA . ILE A 1 138 ? 2.845 -9.092 -7.087 1.00 77.31 138 ILE A CA 1
ATOM 1105 C C . ILE A 1 138 ? 2.506 -10.558 -6.816 1.00 77.31 138 ILE A C 1
ATOM 1107 O O . ILE A 1 138 ? 2.010 -10.889 -5.738 1.00 77.31 138 ILE A O 1
ATOM 1111 N N . THR A 1 139 ? 2.816 -11.450 -7.758 1.00 77.19 139 THR A N 1
ATOM 1112 C CA . THR A 1 139 ? 2.600 -12.891 -7.598 1.00 77.19 139 THR A CA 1
ATOM 1113 C C . THR A 1 139 ? 3.441 -13.454 -6.457 1.00 77.19 139 THR A C 1
ATOM 1115 O O . THR A 1 139 ? 2.923 -14.207 -5.635 1.00 77.19 139 THR A O 1
ATOM 1118 N N . ASN A 1 140 ? 4.710 -13.055 -6.343 1.00 75.75 140 ASN A N 1
ATOM 1119 C CA . ASN A 1 140 ? 5.583 -13.550 -5.280 1.00 75.75 140 ASN A CA 1
ATOM 1120 C C . ASN A 1 140 ? 5.238 -12.987 -3.886 1.00 75.75 140 ASN A C 1
ATOM 1122 O O . ASN A 1 140 ? 5.608 -13.593 -2.883 1.00 75.75 140 ASN A O 1
ATOM 1126 N N . LEU A 1 141 ? 4.542 -11.849 -3.806 1.00 76.38 141 LEU A N 1
ATOM 1127 C CA . LEU A 1 141 ? 3.936 -11.321 -2.574 1.00 76.38 141 LEU A CA 1
ATOM 1128 C C . LEU A 1 141 ? 2.604 -12.023 -2.225 1.00 76.38 141 LEU A C 1
ATOM 1130 O O . LEU A 1 141 ? 1.949 -11.685 -1.236 1.00 76.38 141 LEU A O 1
ATOM 1134 N N . GLY A 1 142 ? 2.162 -12.982 -3.048 1.00 81.69 142 GLY A N 1
ATOM 1135 C CA . GLY A 1 142 ? 0.881 -13.665 -2.881 1.00 81.69 142 GLY A CA 1
ATOM 1136 C C . GLY A 1 142 ? -0.305 -12.703 -2.956 1.00 81.69 142 GLY A C 1
ATOM 1137 O O . GLY A 1 142 ? -1.302 -12.892 -2.255 1.00 81.69 142 GLY A O 1
ATOM 1138 N N . ILE A 1 143 ? -0.176 -11.620 -3.725 1.00 85.62 143 ILE A N 1
ATOM 1139 C CA . ILE A 1 143 ? -1.243 -10.641 -3.923 1.00 85.62 143 ILE A CA 1
ATOM 1140 C C . ILE A 1 143 ? -2.209 -11.199 -4.966 1.00 85.62 143 ILE A C 1
ATOM 1142 O O . ILE A 1 143 ? -1.805 -11.595 -6.059 1.00 85.62 143 ILE A O 1
ATOM 1146 N N . ASP A 1 144 ? -3.501 -11.197 -4.639 1.00 85.19 144 ASP A N 1
ATOM 1147 C CA . ASP A 1 144 ? -4.544 -11.553 -5.594 1.00 85.19 144 ASP A CA 1
ATOM 1148 C C . ASP A 1 144 ? -4.543 -10.570 -6.775 1.00 85.19 144 ASP A C 1
ATOM 1150 O O . ASP A 1 144 ? -4.717 -9.358 -6.607 1.00 85.19 144 ASP A O 1
ATOM 1154 N N . PHE A 1 145 ? -4.370 -11.103 -7.986 1.00 83.00 145 PHE A N 1
ATOM 1155 C CA . PHE A 1 145 ? -4.268 -10.292 -9.195 1.00 83.00 145 PHE A CA 1
ATOM 1156 C C . PHE A 1 145 ? -5.543 -9.485 -9.457 1.00 83.00 145 PHE A C 1
ATOM 1158 O O . PHE A 1 145 ? -5.456 -8.357 -9.935 1.00 83.00 145 PHE A O 1
ATOM 1165 N N . LYS A 1 146 ? -6.727 -10.013 -9.119 1.00 87.75 146 LYS A N 1
ATOM 1166 C CA . LYS A 1 146 ? -7.995 -9.291 -9.306 1.00 87.75 146 LYS A CA 1
ATOM 1167 C C . LYS A 1 146 ? -8.059 -8.053 -8.407 1.00 87.75 146 LYS A C 1
ATOM 1169 O O . LYS A 1 146 ? -8.415 -6.969 -8.875 1.00 87.75 146 LYS A O 1
ATOM 1174 N N . SER A 1 147 ? -7.678 -8.203 -7.144 1.00 87.75 147 SER A N 1
ATOM 1175 C CA . SER A 1 147 ? -7.596 -7.114 -6.167 1.00 87.75 147 SER A CA 1
ATOM 1176 C C . SER A 1 147 ? -6.533 -6.093 -6.564 1.00 87.75 147 SER A C 1
ATOM 1178 O O . SER A 1 147 ? -6.811 -4.894 -6.579 1.00 87.75 147 SER A O 1
ATOM 1180 N N . TYR A 1 148 ? -5.364 -6.557 -7.014 1.00 88.50 148 TYR A N 1
ATOM 1181 C CA . TYR A 1 148 ? -4.325 -5.684 -7.551 1.00 88.50 148 TYR A CA 1
ATOM 1182 C C . TYR A 1 148 ? -4.781 -4.928 -8.806 1.00 88.50 148 TYR A C 1
ATOM 1184 O O . TYR A 1 148 ? -4.566 -3.725 -8.906 1.00 88.50 148 TYR A O 1
ATOM 1192 N N . ALA A 1 149 ? -5.448 -5.585 -9.756 1.00 86.31 149 ALA A N 1
ATOM 1193 C CA . ALA A 1 149 ? -5.951 -4.939 -10.965 1.00 86.31 149 ALA A CA 1
ATOM 1194 C C . ALA A 1 149 ? -6.994 -3.865 -10.635 1.00 86.31 149 ALA A C 1
ATOM 1196 O O . ALA A 1 149 ? -7.017 -2.813 -11.275 1.00 86.31 149 ALA A O 1
ATOM 1197 N N . ARG A 1 150 ? -7.833 -4.097 -9.614 1.00 88.75 150 ARG A N 1
ATOM 1198 C CA . ARG A 1 150 ? -8.748 -3.078 -9.089 1.00 88.75 150 ARG A CA 1
ATOM 1199 C C . ARG A 1 150 ? -7.974 -1.915 -8.470 1.00 88.75 150 ARG A C 1
ATOM 1201 O O . ARG A 1 150 ? -8.240 -0.781 -8.840 1.00 88.75 150 ARG A O 1
ATOM 1208 N N . PHE A 1 151 ? -6.992 -2.183 -7.612 1.00 89.75 151 PHE A N 1
ATOM 1209 C CA . PHE A 1 151 ? -6.138 -1.149 -7.019 1.00 89.75 151 PHE A CA 1
ATOM 1210 C C . PHE A 1 151 ? -5.386 -0.333 -8.081 1.00 89.75 151 PHE A C 1
ATOM 1212 O O . PHE A 1 151 ? -5.364 0.893 -8.022 1.00 89.75 151 PHE A O 1
ATOM 1219 N N . LYS A 1 152 ? -4.858 -0.985 -9.125 1.00 85.31 152 LYS A N 1
ATOM 1220 C CA . LYS A 1 152 ? -4.144 -0.348 -10.241 1.00 85.31 152 LYS A CA 1
ATOM 1221 C C . LYS A 1 152 ? -4.992 0.694 -10.971 1.00 85.31 152 LYS A C 1
ATOM 1223 O O . LYS A 1 152 ? -4.431 1.650 -11.491 1.00 85.31 152 LYS A O 1
ATOM 1228 N N . LYS A 1 153 ? -6.324 0.558 -10.979 1.00 83.56 153 LYS A N 1
ATOM 1229 C CA . LYS A 1 153 ? -7.217 1.579 -11.551 1.00 83.56 153 LYS A CA 1
ATOM 1230 C C . LYS A 1 153 ? -7.166 2.897 -10.791 1.00 83.56 153 LYS A C 1
ATOM 1232 O O . LYS A 1 153 ? -7.428 3.916 -11.415 1.00 83.56 153 LYS A O 1
ATOM 1237 N N . TYR A 1 154 ? -6.883 2.869 -9.492 1.00 82.31 154 TYR A N 1
ATOM 1238 C CA . TYR A 1 154 ? -6.823 4.036 -8.604 1.00 82.31 154 TYR A CA 1
ATOM 1239 C C . TYR A 1 154 ? -5.388 4.471 -8.308 1.00 82.31 154 TYR A C 1
ATOM 1241 O O . TYR A 1 154 ? -5.155 5.525 -7.729 1.00 82.31 154 TYR A O 1
ATOM 1249 N N . ARG A 1 155 ? -4.413 3.643 -8.676 1.00 74.56 155 ARG A N 1
ATOM 1250 C CA . ARG A 1 155 ? -3.009 3.889 -8.396 1.00 74.56 155 ARG A CA 1
ATOM 1251 C C . ARG A 1 155 ? -2.518 5.121 -9.155 1.00 74.56 155 ARG A C 1
ATOM 1253 O O . ARG A 1 155 ? -2.679 5.210 -10.369 1.00 74.56 155 ARG A O 1
ATOM 1260 N N . LEU A 1 156 ? -1.853 6.016 -8.436 1.00 69.69 156 LEU A N 1
ATOM 1261 C CA . LEU A 1 156 ? -1.115 7.128 -9.020 1.00 69.69 156 LEU A CA 1
ATOM 1262 C C . LEU A 1 156 ? 0.259 6.620 -9.482 1.00 69.69 156 LEU A C 1
ATOM 1264 O O . LEU A 1 156 ? 0.897 5.812 -8.797 1.00 69.69 156 LEU A O 1
ATOM 1268 N N . TYR A 1 157 ? 0.731 7.065 -10.646 1.00 63.56 157 TYR A N 1
ATOM 1269 C CA . TYR A 1 157 ? 2.057 6.677 -11.124 1.00 63.56 157 TYR A CA 1
ATOM 1270 C C . TYR A 1 157 ? 3.127 7.249 -10.196 1.00 63.56 157 TYR A C 1
ATOM 1272 O O . TYR A 1 157 ? 3.230 8.455 -10.035 1.00 63.56 157 TYR A O 1
ATOM 1280 N N . GLY A 1 158 ? 3.946 6.397 -9.586 1.00 60.38 158 GLY A N 1
ATOM 1281 C CA . GLY A 1 158 ? 5.062 6.827 -8.747 1.00 60.38 158 GLY A CA 1
ATOM 1282 C C . GLY A 1 158 ? 6.404 6.402 -9.319 1.00 60.38 158 GLY A C 1
ATOM 1283 O O . GLY A 1 158 ? 6.518 5.339 -9.932 1.00 60.38 158 GLY A O 1
ATOM 1284 N N . TYR A 1 159 ? 7.426 7.222 -9.102 1.00 56.16 159 TYR A N 1
ATOM 1285 C CA . TYR A 1 159 ? 8.812 6.879 -9.387 1.00 56.16 159 TYR A CA 1
ATOM 1286 C C . TYR A 1 159 ? 9.701 7.225 -8.195 1.00 56.16 159 TYR A C 1
ATOM 1288 O O . TYR A 1 159 ? 9.440 8.142 -7.417 1.00 56.16 159 TYR A O 1
ATOM 1296 N N . MET A 1 160 ? 10.772 6.460 -8.043 1.00 53.94 160 MET A N 1
ATOM 1297 C CA . MET A 1 160 ? 11.748 6.667 -6.984 1.00 53.94 160 MET A CA 1
ATOM 1298 C C . MET A 1 160 ? 12.756 7.729 -7.440 1.00 53.94 160 MET A C 1
ATOM 1300 O O . MET A 1 160 ? 13.331 7.594 -8.520 1.00 53.94 160 MET A O 1
ATOM 1304 N N . THR A 1 161 ? 12.957 8.797 -6.663 1.00 55.34 161 THR A N 1
ATOM 1305 C CA . THR A 1 161 ? 13.961 9.830 -6.995 1.00 55.34 161 THR A CA 1
ATOM 1306 C C . THR A 1 161 ? 15.350 9.476 -6.480 1.00 55.34 161 THR A C 1
ATOM 1308 O O . THR A 1 161 ? 16.341 9.752 -7.149 1.00 55.34 161 THR A O 1
ATOM 1311 N N . THR A 1 162 ? 15.422 8.850 -5.307 1.00 50.69 162 THR A N 1
ATOM 1312 C CA . THR A 1 162 ? 16.644 8.391 -4.625 1.00 50.69 162 THR A CA 1
ATOM 1313 C C . THR A 1 162 ? 16.311 7.122 -3.834 1.00 50.69 162 THR A C 1
ATOM 1315 O O . THR A 1 162 ? 15.138 6.883 -3.565 1.00 50.69 162 THR A O 1
ATOM 1318 N N . TYR A 1 163 ? 17.305 6.316 -3.426 1.00 52.16 163 TYR A N 1
ATOM 1319 C CA . TYR A 1 163 ? 17.110 5.050 -2.679 1.00 52.16 163 TYR A CA 1
ATOM 1320 C C . TYR A 1 163 ? 16.246 5.156 -1.403 1.00 52.16 163 TYR A C 1
ATOM 1322 O O . TYR A 1 163 ? 15.888 4.134 -0.824 1.00 52.16 163 TYR A O 1
ATOM 1330 N N . THR A 1 164 ? 15.886 6.365 -0.975 1.00 52.31 164 THR A N 1
ATOM 1331 C CA . THR A 1 164 ? 15.117 6.653 0.237 1.00 52.31 164 THR A CA 1
ATOM 1332 C C . THR A 1 164 ? 13.798 7.392 -0.018 1.00 52.31 164 THR A C 1
ATOM 1334 O O . THR A 1 164 ? 12.966 7.448 0.884 1.00 52.31 164 THR A O 1
ATOM 1337 N N . GLU A 1 165 ? 13.565 7.946 -1.215 1.00 57.12 165 GLU A N 1
ATOM 1338 C CA . GLU A 1 165 ? 12.393 8.790 -1.489 1.00 57.12 165 GLU A CA 1
ATOM 1339 C C . GLU A 1 165 ? 11.569 8.277 -2.674 1.00 57.12 165 GLU A C 1
ATOM 1341 O O . GLU A 1 165 ? 12.002 8.301 -3.833 1.00 57.12 165 GLU A O 1
ATOM 1346 N N . TYR A 1 166 ? 10.342 7.847 -2.373 1.00 62.06 166 TYR A N 1
ATOM 1347 C CA . TYR A 1 166 ? 9.318 7.551 -3.368 1.00 62.06 166 TYR A CA 1
ATOM 1348 C C . TYR A 1 166 ? 8.508 8.820 -3.638 1.00 62.06 166 TYR A C 1
ATOM 1350 O O . TYR A 1 166 ? 7.985 9.428 -2.705 1.00 62.06 166 TYR A O 1
ATOM 1358 N N . LYS A 1 167 ? 8.397 9.232 -4.904 1.00 62.97 167 LYS A N 1
ATOM 1359 C CA . LYS A 1 167 ? 7.524 10.336 -5.313 1.00 62.97 167 LYS A CA 1
ATOM 1360 C C . LYS A 1 167 ? 6.371 9.796 -6.133 1.00 62.97 167 LYS A C 1
ATOM 1362 O O . LYS A 1 167 ? 6.556 8.981 -7.033 1.00 62.97 167 LYS A O 1
ATOM 1367 N N . VAL A 1 168 ? 5.178 10.279 -5.832 1.00 62.09 168 VAL A N 1
ATOM 1368 C CA . VAL A 1 168 ? 3.972 9.975 -6.596 1.00 62.09 168 VAL A CA 1
ATOM 1369 C C . VAL A 1 168 ? 3.696 11.156 -7.522 1.00 62.09 168 VAL A C 1
ATOM 1371 O O . VAL A 1 168 ? 3.632 12.299 -7.071 1.00 62.09 168 VAL A O 1
ATOM 1374 N N . VAL A 1 169 ? 3.585 10.880 -8.819 1.00 63.72 169 VAL A N 1
ATOM 1375 C CA . VAL A 1 169 ? 3.155 11.830 -9.846 1.00 63.72 169 VAL A CA 1
ATOM 1376 C C . VAL A 1 169 ? 1.640 11.859 -9.833 1.00 63.72 169 VAL A C 1
ATOM 1378 O O . VAL A 1 169 ? 0.976 10.840 -10.022 1.00 63.72 169 VAL A O 1
ATOM 1381 N N . ASP A 1 170 ? 1.111 13.041 -9.564 1.00 59.00 170 ASP A N 1
ATOM 1382 C CA . ASP A 1 170 ? -0.315 13.272 -9.418 1.00 59.00 170 ASP A CA 1
ATOM 1383 C C . ASP A 1 170 ? -0.963 13.295 -10.816 1.00 59.00 170 ASP A C 1
ATOM 1385 O O . ASP A 1 170 ? -0.890 14.292 -11.534 1.00 59.00 170 ASP A O 1
ATOM 1389 N N . GLU A 1 171 ? -1.562 12.181 -11.239 1.00 59.03 171 GLU A N 1
ATOM 1390 C CA . GLU A 1 171 ? -2.590 12.218 -12.282 1.00 59.03 171 GLU A CA 1
ATOM 1391 C C . GLU A 1 171 ? -3.906 12.585 -11.593 1.00 59.03 171 GLU A C 1
ATOM 1393 O O . GLU A 1 171 ? -4.450 11.805 -10.814 1.00 59.03 171 GLU A O 1
ATOM 1398 N N . TYR A 1 172 ? -4.372 13.812 -11.837 1.00 54.03 172 TYR A N 1
ATOM 1399 C CA . TYR A 1 172 ? -5.562 14.391 -11.214 1.00 54.03 172 TYR A CA 1
ATOM 1400 C C . TYR A 1 172 ? -6.765 13.433 -11.273 1.00 54.03 172 TYR A C 1
ATOM 1402 O O . TYR A 1 172 ? -7.222 13.068 -12.359 1.00 54.03 172 TYR A O 1
ATOM 1410 N N . ARG A 1 173 ? -7.302 13.073 -10.100 1.00 62.97 173 ARG A N 1
ATOM 1411 C CA . ARG A 1 173 ? -8.631 12.473 -9.938 1.00 62.97 173 ARG A CA 1
ATOM 1412 C C . ARG A 1 173 ? -9.348 13.114 -8.762 1.00 62.97 173 ARG A C 1
ATOM 1414 O O . ARG A 1 173 ? -8.951 12.914 -7.616 1.00 62.97 173 ARG A O 1
ATOM 1421 N N . ASP A 1 174 ? -10.398 13.862 -9.073 1.00 63.72 174 ASP A N 1
ATOM 1422 C CA . ASP A 1 174 ? -11.205 14.592 -8.091 1.00 63.72 174 ASP A CA 1
ATOM 1423 C C . ASP A 1 174 ? -12.496 13.836 -7.703 1.00 63.72 174 ASP A C 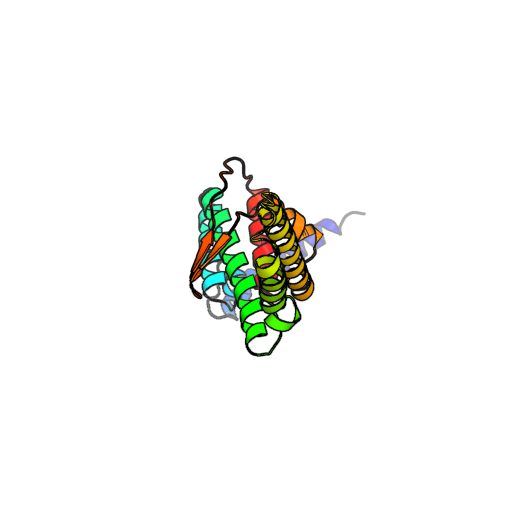1
ATOM 1425 O O . ASP A 1 174 ? -13.282 14.331 -6.902 1.00 63.72 174 ASP A O 1
ATOM 1429 N N . ASP A 1 175 ? -12.725 12.630 -8.235 1.00 77.25 175 ASP A N 1
ATOM 1430 C CA . ASP A 1 175 ? -13.987 11.879 -8.136 1.00 77.25 175 ASP A CA 1
ATOM 1431 C C . ASP A 1 175 ? -13.905 10.586 -7.301 1.00 77.25 175 ASP A C 1
ATOM 1433 O O . ASP A 1 175 ? -14.684 9.657 -7.502 1.00 77.25 175 ASP A O 1
ATOM 1437 N N . LEU A 1 176 ? -12.977 10.509 -6.343 1.00 83.94 176 LEU A N 1
ATOM 1438 C CA . LEU A 1 176 ? -12.823 9.329 -5.484 1.00 83.94 176 LEU A CA 1
ATOM 1439 C C . LEU A 1 176 ? -13.922 9.249 -4.422 1.00 83.94 176 LEU A C 1
ATOM 1441 O O . LEU A 1 176 ? -14.120 10.173 -3.632 1.00 83.94 176 LEU A O 1
ATOM 1445 N N . THR A 1 177 ? -14.593 8.102 -4.356 1.00 90.19 177 THR A N 1
ATOM 1446 C CA . THR A 1 177 ? -15.563 7.804 -3.297 1.00 90.19 177 THR A CA 1
ATOM 1447 C C . THR A 1 177 ? -14.884 7.221 -2.054 1.00 90.19 177 THR A C 1
ATOM 1449 O O . THR A 1 177 ? -13.804 6.627 -2.122 1.00 90.19 177 THR A O 1
ATOM 1452 N N . ILE A 1 178 ? -15.543 7.337 -0.897 1.00 90.75 178 ILE A N 1
ATOM 1453 C CA . ILE A 1 178 ? -15.038 6.777 0.367 1.00 90.75 178 ILE A CA 1
ATOM 1454 C C . ILE A 1 178 ? -14.819 5.257 0.288 1.00 90.75 178 ILE A C 1
ATOM 1456 O O . ILE A 1 178 ? -13.820 4.752 0.796 1.00 90.75 178 ILE A O 1
ATOM 1460 N N . ASP A 1 179 ? -15.697 4.531 -0.410 1.00 92.12 179 ASP A N 1
ATOM 1461 C CA . ASP A 1 179 ? -15.590 3.079 -0.585 1.00 92.12 179 ASP A CA 1
ATOM 1462 C C . ASP A 1 179 ? -14.358 2.686 -1.408 1.00 92.12 179 ASP A C 1
ATOM 1464 O O . ASP A 1 179 ? -13.731 1.653 -1.163 1.00 92.12 179 ASP A O 1
ATOM 1468 N N . GLU A 1 180 ? -13.980 3.511 -2.384 1.00 91.62 180 GLU A N 1
ATOM 1469 C CA . GLU A 1 180 ? -12.802 3.277 -3.218 1.00 91.62 180 GLU A CA 1
ATOM 1470 C C . GLU A 1 180 ? -11.508 3.545 -2.460 1.00 91.62 180 GLU A C 1
ATOM 1472 O O . GLU A 1 180 ? -10.560 2.763 -2.573 1.00 91.62 180 GLU A O 1
ATOM 1477 N N . ILE A 1 181 ? -11.478 4.604 -1.650 1.00 92.31 181 ILE A N 1
ATOM 1478 C CA . ILE A 1 181 ? -10.336 4.898 -0.785 1.00 92.31 181 ILE A CA 1
ATOM 1479 C C . ILE A 1 181 ? -10.179 3.829 0.291 1.00 92.31 181 ILE A C 1
ATOM 1481 O O . ILE A 1 181 ? -9.072 3.324 0.469 1.00 92.31 181 ILE A O 1
ATOM 1485 N N . ASN A 1 182 ? -11.269 3.430 0.950 1.00 92.88 182 ASN A N 1
ATOM 1486 C CA . ASN A 1 182 ? -11.243 2.358 1.943 1.00 92.88 182 ASN A CA 1
ATOM 1487 C C . ASN A 1 182 ? -10.766 1.045 1.322 1.00 92.88 182 ASN A C 1
ATOM 1489 O O . ASN A 1 182 ? -9.894 0.389 1.880 1.00 92.88 182 ASN A O 1
ATOM 1493 N N . PHE A 1 183 ? -11.238 0.707 0.116 1.00 94.31 183 PHE A N 1
ATOM 1494 C CA . PHE A 1 183 ? -10.716 -0.445 -0.616 1.00 94.31 183 PHE A CA 1
ATOM 1495 C C . PHE A 1 183 ? -9.200 -0.345 -0.847 1.00 94.31 183 PHE A C 1
ATOM 1497 O O . PHE A 1 183 ? -8.484 -1.320 -0.622 1.00 94.31 183 PHE A O 1
ATOM 1504 N N . CYS A 1 184 ? -8.697 0.808 -1.302 1.00 93.38 184 CYS A N 1
ATOM 1505 C CA . CYS A 1 184 ? -7.267 0.994 -1.551 1.00 93.38 184 CYS A CA 1
ATOM 1506 C C . CYS A 1 184 ? -6.445 0.904 -0.259 1.00 93.38 184 CYS A C 1
ATOM 1508 O O . CYS A 1 184 ? -5.376 0.293 -0.254 1.00 93.38 184 CYS A O 1
ATOM 1510 N N . PHE A 1 185 ? -6.953 1.490 0.825 1.00 94.56 185 PHE A N 1
ATOM 1511 C CA . PHE A 1 185 ? -6.344 1.444 2.146 1.00 94.56 185 PHE A CA 1
ATOM 1512 C C . PHE A 1 185 ? -6.260 0.007 2.662 1.00 94.56 185 PHE A C 1
ATOM 1514 O O . PHE A 1 185 ? -5.167 -0.465 2.973 1.00 94.56 185 PHE A O 1
ATOM 1521 N N . ASP A 1 186 ? -7.385 -0.711 2.675 1.00 93.38 186 ASP A N 1
ATOM 1522 C CA . ASP A 1 186 ? -7.469 -2.090 3.154 1.00 93.38 186 ASP A CA 1
ATOM 1523 C C . ASP A 1 186 ? -6.601 -3.029 2.320 1.00 93.38 186 ASP A C 1
ATOM 1525 O O . ASP A 1 186 ? -5.912 -3.887 2.868 1.00 93.38 186 ASP A O 1
ATOM 1529 N N . PHE A 1 187 ? -6.586 -2.848 0.998 1.00 93.31 187 PHE A N 1
ATOM 1530 C CA . PHE A 1 187 ? -5.731 -3.620 0.103 1.00 93.31 187 PHE A CA 1
ATOM 1531 C C . PHE A 1 187 ? -4.249 -3.468 0.470 1.00 93.31 187 PHE A C 1
ATOM 1533 O O . PHE A 1 187 ? -3.548 -4.466 0.625 1.00 93.31 187 PHE A O 1
ATOM 1540 N N . VAL A 1 188 ? -3.765 -2.235 0.644 1.00 93.12 188 VAL A N 1
ATOM 1541 C CA . VAL A 1 188 ? -2.355 -1.978 0.978 1.00 93.12 188 VAL A CA 1
ATOM 1542 C C . VAL A 1 188 ? -2.030 -2.418 2.405 1.00 93.12 188 VAL A C 1
ATOM 1544 O O . VAL A 1 188 ? -0.975 -3.008 2.629 1.00 93.12 188 VAL A O 1
ATOM 1547 N N . LEU A 1 189 ? -2.943 -2.204 3.354 1.00 92.56 189 LEU A N 1
ATOM 1548 C CA . LEU A 1 189 ? -2.811 -2.663 4.736 1.00 92.56 189 LEU A CA 1
ATOM 1549 C C . LEU A 1 189 ? -2.681 -4.188 4.815 1.00 92.56 189 LEU A C 1
ATOM 1551 O O . LEU A 1 189 ? -1.781 -4.691 5.480 1.00 92.56 189 LEU A O 1
ATOM 1555 N N . GLN A 1 190 ? -3.530 -4.931 4.102 1.00 90.62 190 GLN A N 1
ATOM 1556 C CA . GLN A 1 190 ? -3.461 -6.394 4.059 1.00 90.62 190 GLN A CA 1
ATOM 1557 C C . GLN A 1 190 ? -2.126 -6.898 3.515 1.00 90.62 190 GLN A C 1
ATOM 1559 O O . GLN A 1 190 ? -1.633 -7.923 3.974 1.00 90.62 190 GLN A O 1
ATOM 1564 N N . ILE A 1 191 ? -1.539 -6.199 2.542 1.00 89.25 191 ILE A N 1
ATOM 1565 C CA . ILE A 1 191 ? -0.225 -6.557 2.001 1.00 89.25 191 ILE A CA 1
ATOM 1566 C C . ILE A 1 191 ? 0.875 -6.218 3.006 1.00 89.25 191 ILE A C 1
ATOM 1568 O O . ILE A 1 191 ? 1.775 -7.022 3.194 1.00 89.25 191 ILE A O 1
ATOM 1572 N N . ALA A 1 192 ? 0.791 -5.064 3.668 1.00 88.56 192 ALA A N 1
ATOM 1573 C CA . ALA A 1 192 ? 1.777 -4.623 4.654 1.00 88.56 192 ALA A CA 1
ATOM 1574 C C . ALA A 1 192 ? 1.858 -5.523 5.900 1.00 88.56 192 ALA A C 1
ATOM 1576 O O . ALA A 1 192 ? 2.842 -5.463 6.633 1.00 88.56 192 ALA A O 1
ATOM 1577 N N . LEU A 1 193 ? 0.805 -6.302 6.163 1.00 86.75 193 LEU A N 1
ATOM 1578 C CA . LEU A 1 193 ? 0.717 -7.251 7.274 1.00 86.75 193 LEU A CA 1
ATOM 1579 C C . LEU A 1 193 ? 1.220 -8.659 6.928 1.00 86.75 193 LEU A C 1
ATOM 1581 O O . LEU A 1 193 ? 1.267 -9.504 7.822 1.00 86.75 193 LEU A O 1
ATOM 1585 N N . LYS A 1 194 ? 1.538 -8.928 5.658 1.00 80.69 194 LYS A N 1
ATOM 1586 C CA . LYS A 1 194 ? 2.158 -10.186 5.226 1.00 80.69 194 LYS A CA 1
ATOM 1587 C C . LYS A 1 194 ? 3.670 -10.125 5.385 1.00 80.69 194 LYS A C 1
ATOM 1589 O O . LYS A 1 194 ? 4.231 -11.177 5.755 1.00 80.69 194 LYS A O 1
#

Radius of gyr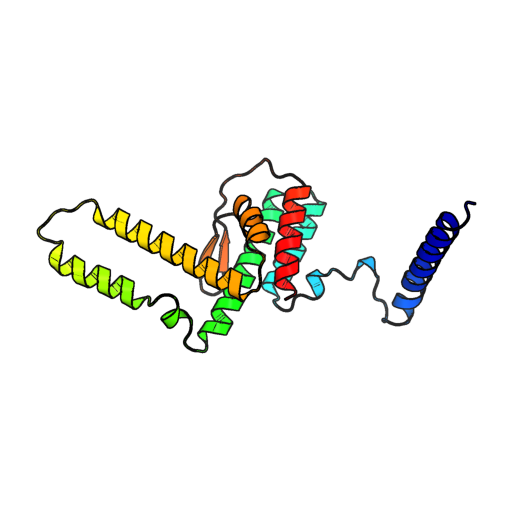ation: 23.66 Å; chains: 1; bounding box: 67×37×74 Å

Organism: NCBI:txid1237149

Sequence (194 aa):
MFSTKIDILGLVSGIKGFYLHYTPIYLDGLDHNDISLVDLIVSKPVKESLKSAKELINSSDFKNSLHKINLAFGYILNDYTTIKTDTDYREKIVPSNWFRSLAQSHRMQGDNLGIRGFGNFEKELKKSFDTLSELIVITNLGIDFKSYARFKKYRLYGYMTTYTEYKVVDEYRDDLTIDEINFCFDFVLQIALK

Foldseek 3Di:
DDDVVVVVVVVVVVVVCCCQPCCCVVVPNDRPVPPDLLVLFPDPLLSVLLVVLVVCLVVVVLQVSLQSLLSSLVVLLLVLVVVVVVDDVVCVLPNPVVLVVVVVVVVVVPVPPPPPCVVVVSVVVVVVSVVVVVVVSCVVLVHDVVLVVLLVVSHFDWDAPDSPDIDGDDPDDPDDDSVSSVSSSVSSSVSSND